Protein AF-A0A1W0E7X4-F1 (afdb_monomer_lite)

pLDDT: mean 76.17, st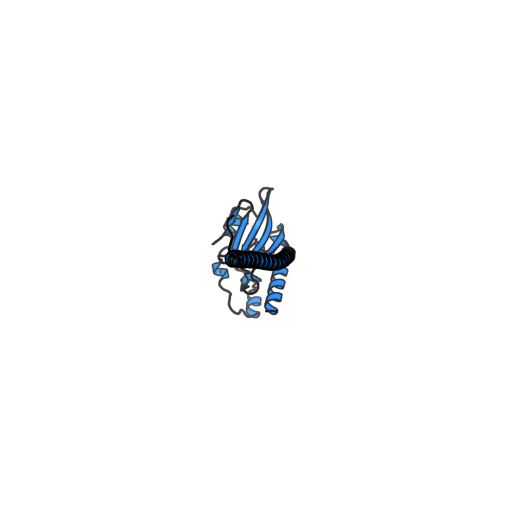d 15.44, range [39.25, 96.19]

Sequence (208 aa):
MEKYSKEDLNKNNTEITKEFEEAYFNAFREEVKKLTLLIKKDELDGRISLLKELIQKKNSLEIKYPIVLGGIKCRISVMNMGDIKNASKMYLSENDSINNNIEKLKVFNLNLSEKDIRNNKLSHFYYLNNFLSKRKVTFDDKKLNITCKITLSGPVITCENKKEWKGENFFEKFTSEIDFVEESNWIDFFGLLSPKINQMVSNHLDFS

Radius of gyration: 33.01 Å; chains: 1; bounding box: 74×44×108 Å

Structure (mmCIF, N/CA/C/O backbone):
data_AF-A0A1W0E7X4-F1
#
_entry.id   AF-A0A1W0E7X4-F1
#
loop_
_atom_site.group_PDB
_atom_site.id
_atom_site.type_symbol
_atom_site.label_atom_id
_atom_site.label_alt_id
_atom_site.label_comp_id
_atom_site.label_asym_id
_atom_site.label_entity_id
_atom_site.label_seq_id
_atom_site.pdbx_PDB_ins_code
_atom_site.Cartn_x
_atom_site.Cartn_y
_atom_site.Cartn_z
_atom_site.occupancy
_atom_site.B_iso_or_equiv
_atom_site.auth_seq_id
_atom_site.auth_comp_id
_atom_site.auth_asym_id
_atom_site.auth_atom_id
_atom_site.pdbx_PDB_model_num
ATOM 1 N N . MET A 1 1 ? 41.167 27.906 -77.265 1.00 45.22 1 MET A N 1
ATOM 2 C CA . MET A 1 1 ? 41.303 26.473 -76.925 1.00 45.22 1 MET A CA 1
ATOM 3 C C . MET A 1 1 ? 42.279 26.374 -75.770 1.00 45.22 1 MET A C 1
ATOM 5 O O . MET A 1 1 ? 43.483 26.335 -75.994 1.00 45.22 1 MET A O 1
ATOM 9 N N . GLU A 1 2 ? 41.770 26.440 -74.545 1.00 49.56 2 GLU A N 1
ATOM 10 C CA . GLU A 1 2 ? 42.589 26.278 -73.344 1.00 49.56 2 GLU A CA 1
ATOM 11 C C . GLU A 1 2 ? 42.947 24.798 -73.194 1.00 49.56 2 GLU A C 1
ATOM 13 O O . GLU A 1 2 ? 42.080 23.937 -73.042 1.00 49.56 2 GLU A O 1
ATOM 18 N N . LYS A 1 3 ? 44.240 24.490 -73.327 1.00 51.12 3 LYS A N 1
ATOM 19 C CA . LYS A 1 3 ? 44.784 23.168 -73.020 1.00 51.12 3 LYS A CA 1
ATOM 20 C C . LYS A 1 3 ? 44.862 23.051 -71.501 1.00 51.12 3 LYS A C 1
ATOM 22 O O . LYS A 1 3 ? 45.844 23.490 -70.914 1.00 51.12 3 LYS A O 1
ATOM 27 N N . TYR A 1 4 ? 43.843 22.464 -70.880 1.00 53.28 4 TYR A N 1
ATOM 28 C CA . TYR A 1 4 ? 43.961 21.997 -69.501 1.00 53.28 4 TYR A CA 1
ATOM 29 C C . TYR A 1 4 ? 45.104 20.976 -69.419 1.00 53.28 4 TYR A C 1
ATOM 31 O O . TYR A 1 4 ? 45.147 20.018 -70.201 1.00 53.28 4 TYR A O 1
ATOM 39 N N . SER A 1 5 ? 46.063 21.217 -68.520 1.00 59.28 5 SER A N 1
ATOM 40 C CA . SER A 1 5 ? 47.187 20.310 -68.295 1.00 59.28 5 SER A CA 1
ATOM 41 C C . SER A 1 5 ? 46.653 18.969 -67.789 1.00 59.28 5 SER A C 1
ATOM 43 O O . SER A 1 5 ? 45.738 18.920 -66.967 1.00 59.28 5 SER A O 1
ATOM 45 N N . LYS A 1 6 ? 47.231 17.855 -68.255 1.00 60.16 6 LYS A N 1
ATOM 46 C CA . LYS A 1 6 ? 46.891 16.505 -67.764 1.00 60.16 6 LYS A CA 1
ATOM 47 C C . LYS A 1 6 ? 47.049 16.381 -66.241 1.00 60.16 6 LYS A C 1
ATOM 49 O O . LYS A 1 6 ? 46.411 15.524 -65.639 1.00 60.16 6 LYS A O 1
ATOM 54 N N . GLU A 1 7 ? 47.870 17.232 -65.629 1.00 59.91 7 GLU A N 1
ATOM 55 C CA . GLU A 1 7 ? 48.098 17.284 -64.183 1.00 59.91 7 GLU A CA 1
ATOM 56 C C . GLU A 1 7 ? 46.903 17.873 -63.416 1.00 59.91 7 GLU A C 1
ATOM 58 O O . GLU A 1 7 ? 46.536 17.332 -62.373 1.00 59.91 7 GLU A O 1
ATOM 63 N N . ASP A 1 8 ? 46.224 18.888 -63.963 1.00 58.91 8 ASP A N 1
ATOM 64 C CA . ASP A 1 8 ? 45.041 19.506 -63.341 1.00 58.91 8 ASP A CA 1
ATOM 65 C C . ASP A 1 8 ? 43.828 18.565 -63.377 1.00 58.91 8 ASP A C 1
ATOM 67 O O . ASP A 1 8 ? 43.062 18.476 -62.419 1.00 58.91 8 ASP A O 1
ATOM 71 N N . LEU A 1 9 ? 43.696 17.787 -64.457 1.00 59.12 9 LEU A N 1
ATOM 72 C CA . LEU A 1 9 ? 42.683 16.733 -64.592 1.00 59.12 9 LEU A CA 1
ATOM 73 C C . LEU A 1 9 ? 42.910 15.577 -63.606 1.00 59.12 9 LEU A C 1
ATOM 75 O O . LEU A 1 9 ? 41.952 15.054 -63.039 1.00 59.12 9 LEU A O 1
ATOM 79 N N . ASN A 1 10 ? 44.166 15.187 -63.371 1.00 61.38 10 ASN A N 1
ATOM 80 C CA . ASN A 1 10 ? 44.494 14.118 -62.425 1.00 61.38 10 ASN A CA 1
ATOM 81 C C . ASN A 1 10 ? 44.298 14.560 -60.969 1.00 61.38 10 ASN A C 1
ATOM 83 O O . ASN A 1 10 ? 43.818 13.783 -60.143 1.00 61.38 10 ASN A O 1
ATOM 87 N N . LYS A 1 11 ? 44.627 15.818 -60.655 1.00 63.41 11 LYS A N 1
ATOM 88 C CA . LYS A 1 11 ? 44.441 16.390 -59.319 1.00 63.41 11 LYS A CA 1
ATOM 89 C C . LYS A 1 11 ? 42.956 16.529 -58.968 1.00 63.41 11 LYS A C 1
ATOM 91 O O . LYS A 1 11 ? 42.561 16.036 -57.917 1.00 63.41 11 LYS A O 1
ATOM 96 N N . ASN A 1 12 ? 42.136 17.045 -59.891 1.00 66.62 12 ASN A N 1
ATOM 97 C CA . ASN A 1 12 ? 40.676 17.104 -59.731 1.00 66.62 12 ASN A CA 1
ATOM 98 C C . ASN A 1 12 ? 40.049 15.714 -59.557 1.00 66.62 12 ASN A C 1
ATOM 100 O O . ASN A 1 12 ? 39.226 15.523 -58.671 1.00 66.62 12 ASN A O 1
ATOM 104 N N . ASN A 1 13 ? 40.459 14.719 -60.352 1.00 64.75 13 ASN A N 1
ATOM 105 C CA . ASN A 1 13 ? 39.945 13.354 -60.197 1.00 64.75 13 ASN A CA 1
ATOM 106 C C . ASN A 1 13 ? 40.296 12.751 -58.831 1.00 64.75 13 ASN A C 1
ATOM 108 O O . ASN A 1 13 ? 39.466 12.067 -58.242 1.00 64.75 13 ASN A O 1
ATOM 112 N N . THR A 1 14 ? 41.495 13.035 -58.314 1.00 72.56 14 THR A N 1
ATOM 113 C CA . THR A 1 14 ? 41.935 12.556 -56.994 1.00 72.56 14 THR A CA 1
ATOM 114 C C . THR A 1 14 ? 41.158 13.230 -55.854 1.00 72.56 14 THR A C 1
ATOM 116 O O . THR A 1 14 ? 40.863 12.604 -54.836 1.00 72.56 14 THR A O 1
ATOM 119 N N . GLU A 1 15 ? 40.819 14.508 -56.015 1.00 75.25 15 GLU A N 1
ATOM 120 C CA . GLU A 1 15 ? 40.055 15.296 -55.042 1.00 75.25 15 GLU A CA 1
ATOM 121 C C . GLU A 1 15 ? 38.581 14.858 -55.004 1.00 75.25 15 GLU A C 1
ATOM 123 O O . GLU A 1 15 ? 38.064 14.549 -53.932 1.00 75.25 15 GLU A O 1
ATOM 128 N N . ILE A 1 16 ? 37.960 14.647 -56.171 1.00 76.62 16 ILE A N 1
ATOM 129 C CA . ILE A 1 16 ? 36.595 14.108 -56.301 1.00 76.62 16 ILE A CA 1
ATOM 130 C C . ILE A 1 16 ? 36.483 12.705 -55.685 1.00 76.62 16 ILE A C 1
ATOM 132 O O . ILE A 1 16 ? 35.501 12.399 -55.007 1.00 76.62 16 ILE A O 1
ATOM 136 N N . THR A 1 17 ? 37.485 11.838 -55.876 1.00 80.31 17 THR A N 1
ATOM 137 C CA . THR A 1 17 ? 37.476 10.507 -55.245 1.00 80.31 17 THR A CA 1
ATOM 138 C C . THR A 1 17 ? 37.558 10.580 -53.723 1.00 80.31 17 THR A C 1
ATOM 140 O O . THR A 1 17 ? 36.886 9.800 -53.054 1.00 80.31 17 THR A O 1
ATOM 143 N N . LYS A 1 18 ? 38.313 11.535 -53.163 1.00 85.50 18 LYS A N 1
ATOM 144 C CA . LYS A 1 18 ? 38.400 11.720 -51.706 1.00 85.50 18 LYS A CA 1
ATOM 145 C C . LYS A 1 18 ? 37.098 12.247 -51.116 1.00 85.50 18 LYS A C 1
ATOM 147 O O . LYS A 1 18 ? 36.655 11.734 -50.094 1.00 85.50 18 LYS A O 1
ATOM 152 N N . GLU A 1 19 ? 36.461 13.217 -51.768 1.00 85.06 19 GLU A N 1
ATOM 153 C CA . GLU A 1 19 ? 35.153 13.725 -51.338 1.00 85.06 19 GLU A CA 1
ATOM 154 C C . GLU A 1 19 ? 34.087 12.622 -51.357 1.00 85.06 19 GLU A C 1
ATOM 156 O O . GLU A 1 19 ? 33.293 12.499 -50.421 1.00 85.06 19 GLU A O 1
ATOM 161 N N . PHE A 1 20 ? 34.095 11.775 -52.392 1.00 88.25 20 PHE A N 1
ATOM 162 C CA . PHE A 1 20 ? 33.197 10.626 -52.470 1.00 88.25 20 PHE A CA 1
ATOM 163 C C . PHE A 1 20 ? 33.464 9.607 -51.355 1.00 88.25 20 PHE A C 1
ATOM 165 O O . PHE A 1 20 ? 32.521 9.147 -50.709 1.00 88.25 20 PHE A O 1
ATOM 172 N N . GLU A 1 21 ? 34.730 9.267 -51.099 1.00 88.38 21 GLU A N 1
ATOM 173 C CA . GLU A 1 21 ? 35.113 8.359 -50.014 1.00 88.38 21 GLU A CA 1
ATOM 174 C C . GLU A 1 21 ? 34.686 8.904 -48.646 1.00 88.38 21 GLU A C 1
ATOM 176 O O . GLU A 1 21 ? 34.068 8.183 -47.859 1.00 88.38 21 GLU A O 1
ATOM 181 N N . GLU A 1 22 ? 34.943 10.182 -48.363 1.00 92.62 22 GLU A N 1
ATOM 182 C CA . GLU A 1 22 ? 34.531 10.817 -47.110 1.00 92.62 22 GLU A CA 1
ATOM 183 C C . GLU A 1 22 ? 33.008 10.826 -46.949 1.00 92.62 22 GLU A C 1
ATOM 185 O O . GLU A 1 22 ? 32.501 10.454 -45.885 1.00 92.62 22 GLU A O 1
ATOM 190 N N . ALA A 1 23 ? 32.263 11.184 -47.999 1.00 90.25 23 ALA A N 1
ATOM 191 C CA . ALA A 1 23 ? 30.804 11.159 -47.986 1.00 90.25 23 ALA A CA 1
ATOM 192 C C . ALA A 1 23 ? 30.261 9.738 -47.756 1.00 90.25 23 ALA A C 1
ATOM 194 O O . ALA A 1 23 ? 29.370 9.545 -46.922 1.00 90.25 23 ALA A O 1
ATOM 195 N N . TYR A 1 24 ? 30.835 8.737 -48.428 1.00 92.69 24 TYR A N 1
ATOM 196 C CA . TYR A 1 24 ? 30.466 7.331 -48.271 1.00 92.69 24 TYR A CA 1
ATOM 197 C C . TYR A 1 24 ? 30.725 6.827 -46.845 1.00 92.69 24 TYR A C 1
ATOM 199 O O . TYR A 1 24 ? 29.826 6.275 -46.207 1.00 92.69 24 TYR A O 1
ATOM 207 N N . PHE A 1 25 ? 31.922 7.056 -46.296 1.00 93.31 25 PHE A N 1
ATOM 208 C CA . PHE A 1 25 ? 32.256 6.614 -44.939 1.00 93.31 25 PHE A CA 1
ATOM 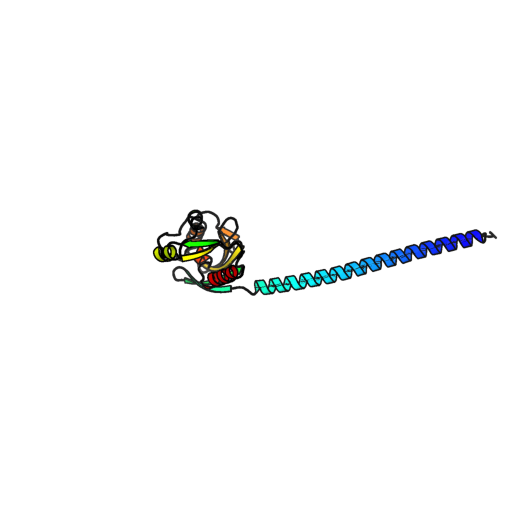209 C C . PHE A 1 25 ? 31.490 7.381 -43.859 1.00 93.31 25 PHE A C 1
ATOM 211 O O . PHE A 1 25 ? 31.219 6.828 -42.790 1.00 93.31 25 PHE A O 1
ATOM 218 N N . ASN A 1 26 ? 31.116 8.636 -44.107 1.00 93.88 26 ASN A N 1
ATOM 219 C CA . ASN A 1 26 ? 30.237 9.382 -43.212 1.00 93.88 26 ASN A CA 1
ATOM 220 C C . ASN A 1 26 ? 28.820 8.800 -43.218 1.00 93.88 26 ASN A C 1
ATOM 222 O O . ASN A 1 26 ? 28.295 8.505 -42.145 1.00 93.88 26 ASN A O 1
ATOM 226 N N . ALA A 1 27 ? 28.243 8.536 -44.394 1.00 93.06 27 ALA A N 1
ATOM 227 C CA . ALA A 1 27 ? 26.938 7.886 -44.509 1.00 93.06 27 ALA A CA 1
ATOM 228 C C . ALA A 1 27 ? 26.932 6.495 -43.853 1.00 93.06 27 ALA A C 1
ATOM 230 O O . ALA A 1 27 ? 26.027 6.170 -43.086 1.00 93.06 27 ALA A O 1
ATOM 231 N N . PHE A 1 28 ? 27.983 5.701 -44.076 1.00 93.06 28 PHE A N 1
ATOM 232 C CA . PHE A 1 28 ? 28.142 4.393 -43.445 1.00 93.06 28 PHE A CA 1
ATOM 233 C C . PHE A 1 28 ? 28.217 4.491 -41.915 1.00 93.06 28 PHE A C 1
ATOM 235 O O . PHE A 1 28 ? 27.540 3.743 -41.210 1.00 93.06 28 PHE A O 1
ATOM 242 N N . ARG A 1 29 ? 29.003 5.436 -41.375 1.00 94.31 29 ARG A N 1
ATOM 243 C CA . ARG A 1 29 ? 29.101 5.657 -39.922 1.00 94.31 29 ARG A CA 1
ATOM 244 C C . ARG A 1 29 ? 27.764 6.064 -39.310 1.00 94.31 29 ARG A C 1
ATOM 246 O O . ARG A 1 29 ? 27.432 5.579 -38.228 1.00 94.31 29 ARG A O 1
ATOM 253 N N . GLU A 1 30 ? 27.002 6.922 -39.980 1.00 94.81 30 GLU A N 1
ATOM 254 C CA . GLU A 1 30 ? 25.669 7.312 -39.517 1.00 94.81 30 GLU A CA 1
ATOM 255 C C . GLU A 1 30 ? 24.684 6.136 -39.546 1.00 94.81 30 GLU A C 1
ATOM 257 O O . GLU A 1 30 ? 23.951 5.933 -38.575 1.00 94.81 30 GLU A O 1
ATOM 262 N N . GLU A 1 31 ? 24.726 5.284 -40.573 1.00 93.94 31 GLU A N 1
ATOM 263 C CA . GLU A 1 31 ? 23.862 4.099 -40.627 1.00 93.94 31 GLU A CA 1
ATOM 264 C C . GLU A 1 31 ? 24.216 3.082 -39.526 1.00 93.94 31 GLU A C 1
ATOM 266 O O . GLU A 1 31 ? 23.331 2.562 -38.846 1.00 93.94 31 GLU A O 1
ATOM 271 N N . VAL A 1 32 ? 25.507 2.864 -39.247 1.00 93.88 32 VAL A N 1
ATOM 272 C CA . VAL A 1 32 ? 25.948 2.007 -38.129 1.00 93.88 32 VAL A CA 1
ATOM 273 C C . VAL A 1 32 ? 25.486 2.564 -36.777 1.00 93.88 32 VAL A C 1
ATOM 275 O O . VAL A 1 32 ? 25.019 1.806 -35.918 1.00 93.88 32 VAL A O 1
ATOM 278 N N . LYS A 1 33 ? 25.565 3.886 -36.569 1.00 95.56 33 LYS A N 1
ATOM 279 C CA . LYS A 1 33 ? 25.038 4.526 -35.351 1.00 95.56 33 LYS A CA 1
ATOM 280 C C . LYS A 1 33 ? 23.534 4.310 -35.222 1.00 95.56 33 LYS A C 1
ATOM 282 O O . LYS A 1 33 ? 23.064 3.949 -34.144 1.00 95.56 33 LYS A O 1
ATOM 287 N N . LYS A 1 34 ? 22.787 4.488 -36.310 1.00 94.62 34 LYS A N 1
ATOM 288 C CA . LYS A 1 34 ? 21.335 4.288 -36.344 1.00 94.62 34 LYS A CA 1
ATOM 289 C C . LYS A 1 34 ? 20.949 2.848 -36.004 1.00 94.62 34 LYS A C 1
ATOM 291 O O . LYS A 1 34 ? 20.083 2.647 -35.156 1.00 94.62 34 LYS A O 1
ATOM 296 N N . LEU A 1 35 ? 21.631 1.857 -36.580 1.00 93.94 35 LEU A N 1
ATOM 297 C CA . LEU A 1 35 ? 21.430 0.440 -36.249 1.00 93.94 35 LEU A CA 1
ATOM 298 C C . LEU A 1 35 ? 21.747 0.146 -34.778 1.00 93.94 35 LEU A C 1
ATOM 300 O O . LEU A 1 35 ? 20.987 -0.541 -34.100 1.00 93.94 35 LEU A O 1
ATOM 304 N N . THR A 1 36 ? 22.821 0.732 -34.248 1.00 94.94 36 THR A N 1
ATOM 305 C CA . THR A 1 36 ? 23.180 0.594 -32.828 1.00 94.94 36 THR A CA 1
ATOM 306 C C . THR A 1 36 ? 22.094 1.166 -31.911 1.00 94.94 36 THR A C 1
ATOM 308 O O . THR A 1 36 ? 21.774 0.579 -30.877 1.00 94.94 36 THR A O 1
ATOM 311 N N . LEU A 1 37 ? 21.514 2.314 -32.275 1.00 95.38 37 LEU A N 1
ATOM 312 C CA . LEU A 1 37 ? 20.420 2.927 -31.521 1.00 95.38 37 LEU A CA 1
ATOM 313 C C . LEU A 1 37 ? 19.134 2.097 -31.593 1.00 95.38 37 LEU A C 1
ATOM 315 O O . LEU A 1 37 ? 18.448 1.987 -30.580 1.00 95.38 37 LEU A O 1
ATOM 319 N N . LEU A 1 38 ? 18.834 1.486 -32.742 1.00 95.31 38 LEU A N 1
ATOM 320 C CA . LEU A 1 38 ? 17.695 0.576 -32.904 1.00 95.31 38 LEU A CA 1
ATOM 321 C C . LEU A 1 38 ? 17.805 -0.637 -31.976 1.00 95.31 38 LEU A C 1
ATOM 323 O O . LEU A 1 38 ? 16.880 -0.894 -31.215 1.00 95.31 38 LEU A O 1
ATOM 327 N N . ILE A 1 39 ? 18.965 -1.298 -31.938 1.00 94.38 39 ILE A N 1
ATOM 328 C CA . ILE A 1 39 ? 19.197 -2.443 -31.040 1.00 94.38 39 ILE A CA 1
ATOM 329 C C . ILE A 1 39 ? 19.000 -2.042 -29.571 1.00 94.38 39 ILE A C 1
ATOM 331 O O . ILE A 1 39 ? 18.329 -2.739 -28.812 1.00 94.38 39 ILE A O 1
ATOM 335 N N . LYS A 1 40 ? 19.551 -0.890 -29.161 1.00 95.50 40 LYS A N 1
ATOM 336 C CA . LYS A 1 40 ? 19.376 -0.378 -27.791 1.00 95.50 40 LYS A CA 1
ATOM 337 C C . LYS A 1 40 ? 17.918 -0.064 -27.473 1.00 95.50 40 LYS A C 1
ATOM 339 O O . LYS A 1 40 ? 17.481 -0.284 -26.346 1.00 95.50 40 LYS A O 1
ATOM 344 N N . LYS A 1 41 ? 17.178 0.478 -28.441 1.00 96.19 41 LYS A N 1
ATOM 345 C CA . LYS A 1 41 ? 15.752 0.757 -28.287 1.00 96.19 41 LYS A CA 1
ATOM 346 C C . LYS A 1 41 ? 14.978 -0.542 -28.062 1.00 96.19 41 LYS A C 1
ATOM 348 O O . LYS A 1 41 ? 14.230 -0.613 -27.094 1.00 96.19 41 LYS A O 1
ATOM 353 N N . ASP A 1 42 ? 15.217 -1.562 -28.881 1.00 94.19 42 ASP A N 1
ATOM 354 C CA . ASP A 1 42 ? 14.542 -2.858 -28.761 1.00 94.19 42 ASP A CA 1
ATOM 355 C C . ASP A 1 42 ? 14.839 -3.528 -27.407 1.00 94.19 42 ASP A C 1
ATOM 357 O O . ASP A 1 42 ? 13.942 -4.074 -26.761 1.00 94.19 42 ASP A O 1
ATOM 361 N N . GLU A 1 43 ? 16.079 -3.423 -26.915 1.00 95.44 43 GLU A N 1
ATOM 362 C CA . GLU A 1 43 ? 16.453 -3.911 -25.583 1.00 95.44 43 GLU A CA 1
ATOM 363 C C . GLU A 1 43 ? 15.692 -3.175 -24.463 1.00 95.44 43 GLU A C 1
ATOM 365 O O . GLU A 1 43 ? 15.185 -3.799 -23.524 1.00 95.44 43 GLU A O 1
ATOM 370 N N . LEU A 1 44 ? 15.590 -1.845 -24.554 1.00 95.38 44 LEU A N 1
ATOM 371 C CA . LEU A 1 44 ? 14.840 -1.035 -23.594 1.00 95.38 44 LEU A CA 1
ATOM 372 C C . LEU A 1 44 ? 13.343 -1.351 -23.632 1.00 95.38 44 LEU A C 1
ATOM 374 O O . LEU A 1 44 ? 12.736 -1.497 -22.571 1.00 95.38 44 LEU A O 1
ATOM 378 N N . ASP A 1 45 ? 12.763 -1.512 -24.819 1.00 94.94 45 ASP A N 1
ATOM 379 C CA . ASP A 1 45 ? 11.357 -1.879 -24.993 1.00 94.94 45 ASP A CA 1
ATOM 380 C C . ASP A 1 45 ? 11.070 -3.263 -24.383 1.00 94.94 45 ASP A C 1
ATOM 382 O O . ASP A 1 45 ? 10.082 -3.431 -23.657 1.00 94.94 45 ASP A O 1
ATOM 386 N N . GLY A 1 46 ? 11.987 -4.225 -24.549 1.00 92.25 46 GLY A N 1
ATOM 387 C CA . GLY A 1 46 ? 11.928 -5.526 -23.876 1.00 92.25 46 GLY A CA 1
ATOM 388 C C . GLY A 1 46 ? 11.938 -5.410 -22.347 1.00 92.25 46 GLY A C 1
ATOM 389 O O . GLY A 1 46 ? 11.085 -5.987 -21.666 1.00 92.25 46 GLY A O 1
ATOM 390 N N . ARG A 1 47 ? 12.847 -4.600 -21.783 1.00 93.50 47 ARG A N 1
ATOM 391 C CA . ARG A 1 47 ? 12.907 -4.342 -20.329 1.00 93.50 47 ARG A CA 1
ATOM 392 C C . ARG A 1 47 ? 11.639 -3.658 -19.809 1.00 93.50 47 ARG A C 1
ATOM 394 O O . ARG A 1 47 ? 11.143 -4.022 -18.742 1.00 93.50 47 ARG A O 1
ATOM 401 N N . ILE A 1 48 ? 11.094 -2.695 -20.553 1.00 93.69 48 ILE A N 1
ATOM 402 C CA . ILE A 1 48 ? 9.840 -2.010 -20.209 1.00 93.69 48 ILE A CA 1
ATOM 403 C C . ILE A 1 48 ? 8.675 -3.004 -20.188 1.00 93.69 48 ILE A C 1
ATOM 405 O O . ILE A 1 48 ? 7.859 -2.954 -19.265 1.00 93.69 48 ILE A O 1
ATOM 409 N N . SER A 1 49 ? 8.598 -3.914 -21.163 1.00 93.19 49 SER A N 1
ATOM 410 C CA . SER A 1 49 ? 7.557 -4.948 -21.207 1.00 93.19 49 SER A CA 1
ATOM 411 C C . SER A 1 49 ? 7.612 -5.854 -19.975 1.00 93.19 49 SER A C 1
ATOM 413 O O . SER A 1 49 ? 6.608 -6.017 -19.281 1.00 93.19 49 SER A O 1
ATOM 415 N N . LEU A 1 50 ? 8.804 -6.350 -19.628 1.00 92.06 50 LEU A N 1
ATOM 416 C CA . LEU A 1 50 ? 9.006 -7.180 -18.436 1.00 92.06 50 LEU A CA 1
ATOM 417 C C . LEU A 1 50 ? 8.606 -6.449 -17.146 1.00 92.06 50 LEU A C 1
ATOM 419 O O . LEU A 1 50 ? 7.919 -7.014 -16.294 1.00 92.06 50 LEU A O 1
ATOM 423 N N . LEU A 1 51 ? 8.983 -5.175 -17.000 1.00 90.12 51 LEU A N 1
ATOM 424 C CA . LEU A 1 51 ? 8.596 -4.370 -15.837 1.00 90.12 51 LEU A CA 1
ATOM 425 C C . LEU A 1 51 ? 7.078 -4.177 -15.746 1.00 90.12 51 LEU A C 1
ATOM 427 O O . LEU A 1 51 ? 6.519 -4.281 -14.653 1.00 90.12 51 LEU A O 1
ATOM 431 N N . LYS A 1 52 ? 6.398 -3.936 -16.874 1.00 85.81 52 LYS A N 1
ATOM 432 C CA . LYS A 1 52 ? 4.931 -3.829 -16.912 1.00 85.81 52 LYS A CA 1
ATOM 433 C C . LYS A 1 52 ? 4.264 -5.125 -16.451 1.00 85.81 52 LYS A C 1
ATOM 435 O O . LYS A 1 52 ? 3.358 -5.064 -15.621 1.00 85.81 52 LYS A O 1
ATOM 440 N N . GLU A 1 53 ? 4.738 -6.281 -16.911 1.00 82.88 53 GLU A N 1
ATOM 441 C CA . GLU A 1 53 ? 4.216 -7.586 -16.484 1.00 82.88 53 GLU A CA 1
ATOM 442 C C . GLU A 1 53 ? 4.439 -7.847 -14.990 1.00 82.88 53 GLU A C 1
ATOM 444 O O . GLU A 1 53 ? 3.532 -8.311 -14.296 1.00 82.88 53 GLU A O 1
ATOM 449 N N . LEU A 1 54 ? 5.624 -7.522 -14.466 1.00 80.56 54 LEU A N 1
ATOM 450 C CA . LEU A 1 54 ? 5.927 -7.664 -13.040 1.00 80.56 54 LEU A CA 1
ATOM 451 C C . LEU A 1 54 ? 5.040 -6.758 -12.179 1.00 80.56 54 LEU A C 1
ATOM 453 O O . LEU A 1 54 ? 4.519 -7.201 -11.154 1.00 80.56 54 LEU A O 1
ATOM 457 N N . ILE A 1 55 ? 4.818 -5.511 -12.607 1.00 75.94 55 ILE A N 1
ATOM 458 C CA . ILE A 1 55 ? 3.889 -4.587 -11.944 1.00 75.94 55 ILE A CA 1
ATOM 459 C C . ILE A 1 55 ? 2.465 -5.144 -11.988 1.00 75.94 55 ILE A C 1
ATOM 461 O O . ILE A 1 55 ? 1.776 -5.120 -10.971 1.00 75.94 55 ILE A O 1
ATOM 465 N N . GLN A 1 56 ? 2.020 -5.682 -13.124 1.00 72.19 56 GLN A N 1
ATOM 466 C CA . GLN A 1 56 ? 0.687 -6.270 -13.251 1.00 72.19 56 GLN A CA 1
ATOM 467 C C . GLN A 1 56 ? 0.512 -7.485 -12.331 1.00 72.19 56 GLN A C 1
ATOM 469 O O . GLN A 1 56 ? -0.483 -7.560 -11.608 1.00 72.19 56 GLN A O 1
ATOM 474 N N . LYS A 1 57 ? 1.497 -8.392 -12.281 1.00 72.69 57 LYS A N 1
ATOM 475 C CA . LYS A 1 57 ? 1.510 -9.526 -11.344 1.00 72.69 57 LYS A CA 1
ATOM 476 C C . LYS A 1 57 ? 1.471 -9.047 -9.892 1.00 72.69 57 LYS A C 1
ATOM 478 O O . LYS A 1 57 ? 0.657 -9.540 -9.115 1.00 72.69 57 LYS A O 1
ATOM 483 N N . LYS A 1 58 ? 2.265 -8.033 -9.534 1.00 66.81 58 LYS A N 1
ATOM 484 C CA . LYS A 1 58 ? 2.249 -7.437 -8.189 1.00 66.81 58 LYS A CA 1
ATOM 485 C C . LYS A 1 58 ? 0.903 -6.788 -7.851 1.00 66.81 58 LYS A C 1
ATOM 487 O O . LYS A 1 58 ? 0.399 -6.985 -6.755 1.00 66.81 58 LYS A O 1
ATOM 492 N N . ASN A 1 59 ? 0.292 -6.066 -8.785 1.00 55.47 59 ASN A N 1
ATOM 493 C CA . ASN A 1 59 ? -1.010 -5.426 -8.582 1.00 55.47 59 ASN A CA 1
ATOM 494 C C . ASN A 1 59 ? -2.163 -6.441 -8.510 1.00 55.47 59 ASN A C 1
ATOM 496 O O . ASN A 1 59 ? -3.185 -6.153 -7.894 1.00 55.47 59 ASN A O 1
ATOM 500 N N . SER A 1 60 ? -2.006 -7.626 -9.111 1.00 58.97 60 SER A N 1
ATOM 501 C CA . SER A 1 60 ? -2.979 -8.721 -8.999 1.00 58.97 60 SER A CA 1
ATOM 502 C C . SER A 1 60 ? -2.972 -9.421 -7.632 1.00 58.97 60 SER A C 1
ATOM 504 O O . SER A 1 60 ? -3.945 -10.088 -7.288 1.00 58.97 60 SER A O 1
ATOM 506 N N . LEU A 1 61 ? -1.933 -9.214 -6.810 1.00 65.38 61 LEU A N 1
ATOM 507 C CA . LEU A 1 61 ? -1.856 -9.659 -5.410 1.00 65.38 61 LEU A CA 1
ATOM 508 C C . LEU A 1 61 ? -2.659 -8.735 -4.470 1.00 65.38 61 LEU A C 1
ATOM 510 O O . LEU A 1 61 ? -2.222 -8.395 -3.373 1.00 65.38 61 LEU A O 1
ATOM 514 N N . GLU A 1 62 ? -3.852 -8.317 -4.893 1.00 71.81 62 GLU A N 1
ATOM 515 C CA . GLU A 1 62 ? -4.786 -7.587 -4.038 1.00 71.81 62 GLU A CA 1
ATOM 516 C C . GLU A 1 62 ? -5.413 -8.570 -3.037 1.00 71.81 62 GLU A C 1
ATOM 518 O O . GLU A 1 62 ? -6.215 -9.438 -3.396 1.00 71.81 62 GLU A O 1
ATOM 523 N N . ILE A 1 63 ? -5.059 -8.452 -1.757 1.00 76.69 63 ILE A N 1
ATOM 524 C CA . ILE A 1 63 ? -5.573 -9.354 -0.724 1.00 76.69 63 ILE A CA 1
ATOM 525 C C . ILE A 1 63 ? -6.860 -8.761 -0.161 1.00 76.69 63 ILE A C 1
ATOM 527 O O . ILE A 1 63 ? -6.842 -7.774 0.573 1.00 76.69 63 ILE A O 1
ATOM 531 N N . LYS A 1 64 ? -7.991 -9.396 -0.476 1.00 82.69 64 LYS A N 1
ATOM 532 C CA . LYS A 1 64 ? -9.305 -9.033 0.068 1.00 82.69 64 LYS A CA 1
ATOM 533 C C . LYS A 1 64 ? -9.717 -9.992 1.170 1.00 82.69 64 LYS A C 1
ATOM 535 O O . LYS A 1 64 ? -9.647 -11.206 0.983 1.00 82.69 64 LYS A O 1
ATOM 540 N N . TYR A 1 65 ? -10.208 -9.464 2.285 1.00 80.94 65 TYR A N 1
ATOM 541 C CA . TYR A 1 65 ? -10.827 -10.282 3.329 1.00 80.94 65 TYR A CA 1
ATOM 542 C C . TYR A 1 65 ? -11.906 -9.504 4.096 1.00 80.94 65 TYR A C 1
ATOM 544 O O . TYR A 1 65 ? -11.875 -8.268 4.136 1.00 80.94 65 TYR A O 1
ATOM 552 N N . PRO A 1 66 ? -12.915 -10.211 4.635 1.00 80.00 66 PRO A N 1
ATOM 553 C CA . PRO A 1 66 ? -13.910 -9.608 5.510 1.00 80.00 66 PRO A CA 1
ATOM 554 C C . PRO A 1 66 ? -13.304 -9.292 6.884 1.00 80.00 66 PRO A C 1
ATOM 556 O O . PRO A 1 66 ? -12.489 -10.058 7.390 1.00 80.00 66 PRO A O 1
ATOM 559 N N . ILE A 1 67 ? -13.737 -8.193 7.493 1.00 75.75 67 ILE A N 1
ATOM 560 C CA . ILE A 1 67 ? -13.424 -7.804 8.871 1.00 75.75 67 ILE A CA 1
ATOM 561 C C . ILE A 1 67 ? -14.710 -7.338 9.565 1.00 75.75 67 ILE A C 1
ATOM 563 O O . ILE A 1 67 ? -15.642 -6.876 8.898 1.00 75.75 67 ILE A O 1
ATOM 567 N N . VAL A 1 68 ? -14.767 -7.462 10.889 1.00 71.38 68 VAL A N 1
ATOM 568 C CA . VAL A 1 68 ? -15.868 -6.956 11.716 1.00 71.38 68 VAL A CA 1
ATOM 569 C C . VAL A 1 68 ? -15.328 -5.818 12.571 1.00 71.38 68 VAL A C 1
ATOM 571 O O . VAL A 1 68 ? -14.411 -6.048 13.343 1.00 71.38 68 VAL A O 1
ATOM 574 N N . LEU A 1 69 ? -15.881 -4.613 12.426 1.00 68.69 69 LEU A N 1
ATOM 575 C CA . LEU A 1 69 ? -15.497 -3.429 13.206 1.00 68.69 69 LEU A CA 1
ATOM 576 C C . LEU A 1 69 ? -16.714 -2.964 14.007 1.00 68.69 69 LEU A C 1
ATOM 578 O O . LEU A 1 69 ? -17.713 -2.589 13.392 1.00 68.69 69 LEU A O 1
ATOM 582 N N . GLY A 1 70 ? -16.663 -3.083 15.339 1.00 56.88 70 GLY A N 1
ATOM 583 C CA . GLY A 1 70 ? -17.744 -2.677 16.258 1.00 56.88 70 GLY A CA 1
ATOM 584 C C . GLY A 1 70 ? -19.139 -3.248 15.924 1.00 56.88 70 GLY A C 1
ATOM 585 O O . GLY A 1 70 ? -20.162 -2.668 16.256 1.00 56.88 70 GLY A O 1
ATOM 586 N N . GLY A 1 71 ? -19.204 -4.370 15.193 1.00 63.69 71 GLY A N 1
ATOM 587 C CA . GLY A 1 71 ? -20.455 -5.005 14.748 1.00 63.69 71 GLY A CA 1
ATOM 588 C C . GLY A 1 71 ? -20.768 -4.891 13.248 1.00 63.69 71 GLY A C 1
ATOM 589 O O . GLY A 1 71 ? -21.579 -5.669 12.741 1.00 63.69 71 GLY A O 1
ATOM 590 N N . ILE A 1 72 ? -20.088 -4.024 12.485 1.00 69.25 72 ILE A N 1
ATOM 591 C CA . ILE A 1 72 ? -20.263 -3.938 11.024 1.00 69.25 72 ILE A CA 1
ATOM 592 C C . ILE A 1 72 ? -19.298 -4.875 10.294 1.00 69.25 72 ILE A C 1
ATOM 594 O O . ILE A 1 72 ? -18.077 -4.774 10.417 1.00 69.25 72 ILE A O 1
ATOM 598 N N . LYS A 1 73 ? -19.851 -5.748 9.441 1.00 73.50 73 LYS A N 1
ATOM 599 C CA . LYS A 1 73 ? -19.078 -6.537 8.472 1.00 73.50 73 LYS A CA 1
ATOM 600 C C . LYS A 1 73 ? -18.668 -5.651 7.299 1.00 73.50 73 LYS A C 1
ATOM 602 O O . LYS A 1 73 ? -19.503 -5.281 6.477 1.00 73.50 73 LYS A O 1
ATOM 607 N N . CYS A 1 74 ? -17.378 -5.364 7.175 1.00 75.94 74 CYS A N 1
ATOM 608 C CA . CYS A 1 74 ? -16.824 -4.673 6.015 1.00 75.94 74 CYS A CA 1
ATOM 609 C C . CYS A 1 74 ? -15.747 -5.518 5.323 1.00 75.94 74 CYS A C 1
ATOM 611 O O . CYS A 1 74 ? -15.351 -6.582 5.799 1.00 75.94 74 CYS A O 1
ATOM 613 N N . ARG A 1 75 ? -15.314 -5.090 4.134 1.00 85.06 75 ARG A N 1
ATOM 614 C CA . ARG A 1 75 ? -14.250 -5.757 3.375 1.00 85.06 75 ARG A CA 1
ATOM 615 C C . ARG A 1 75 ? -13.060 -4.821 3.258 1.00 85.06 75 ARG A C 1
ATOM 617 O O . ARG A 1 75 ? -13.201 -3.700 2.770 1.00 85.06 75 ARG A O 1
ATOM 624 N N . ILE A 1 76 ? -11.897 -5.326 3.648 1.00 87.19 76 ILE A N 1
ATOM 625 C CA . ILE A 1 76 ? -10.614 -4.661 3.452 1.00 87.19 76 ILE A CA 1
ATOM 626 C C . ILE A 1 76 ? -10.012 -5.179 2.159 1.00 87.19 76 ILE A C 1
ATOM 628 O O . ILE A 1 76 ? -10.050 -6.380 1.885 1.00 87.19 76 ILE A O 1
ATOM 632 N N . SER A 1 77 ? -9.450 -4.267 1.379 1.00 90.31 77 SER A N 1
ATOM 633 C CA . SER A 1 77 ? -8.524 -4.584 0.306 1.00 90.31 77 SER A CA 1
ATOM 634 C C . SER A 1 77 ? -7.126 -4.100 0.677 1.00 90.31 77 SER A C 1
ATOM 636 O O . SER A 1 77 ? -6.915 -2.905 0.872 1.00 90.31 77 SER A O 1
ATOM 638 N N . VAL A 1 78 ? -6.167 -5.012 0.786 1.00 89.31 78 VAL A N 1
ATOM 639 C CA . VAL A 1 78 ? -4.753 -4.669 0.946 1.00 89.31 78 VAL A CA 1
ATOM 640 C C . VAL A 1 78 ? -4.133 -4.569 -0.439 1.00 89.31 78 VAL A C 1
ATOM 642 O O . VAL A 1 78 ? -4.079 -5.549 -1.180 1.00 89.31 78 VAL A O 1
ATOM 645 N N . MET A 1 79 ? -3.672 -3.366 -0.768 1.00 87.50 79 MET A N 1
ATOM 646 C CA . MET A 1 79 ? -3.072 -3.034 -2.060 1.00 87.50 79 MET A CA 1
ATOM 647 C C . MET A 1 79 ? -1.543 -3.119 -2.014 1.00 87.50 79 MET A C 1
ATOM 649 O O . MET A 1 79 ? -0.905 -3.350 -3.036 1.00 87.50 79 MET A O 1
ATOM 653 N N . ASN A 1 80 ? -0.943 -2.879 -0.845 1.00 87.56 80 ASN A N 1
ATOM 654 C CA . ASN A 1 80 ? 0.494 -2.994 -0.629 1.00 87.56 80 ASN A CA 1
ATOM 655 C C . ASN A 1 80 ? 0.764 -3.445 0.808 1.00 87.56 80 ASN A C 1
ATOM 657 O O . ASN A 1 80 ? 0.298 -2.805 1.748 1.00 87.56 80 ASN A O 1
ATOM 661 N N . MET A 1 81 ? 1.548 -4.509 0.972 1.00 84.50 81 MET A N 1
ATOM 662 C CA . MET A 1 81 ? 1.987 -4.988 2.288 1.00 84.50 81 MET A CA 1
ATOM 663 C C . MET A 1 81 ? 3.097 -4.117 2.889 1.00 84.50 81 MET A C 1
ATOM 665 O O . MET A 1 81 ? 3.391 -4.254 4.068 1.00 84.50 81 MET A O 1
ATOM 669 N N . GLY A 1 82 ? 3.684 -3.205 2.110 1.00 85.44 82 GLY A N 1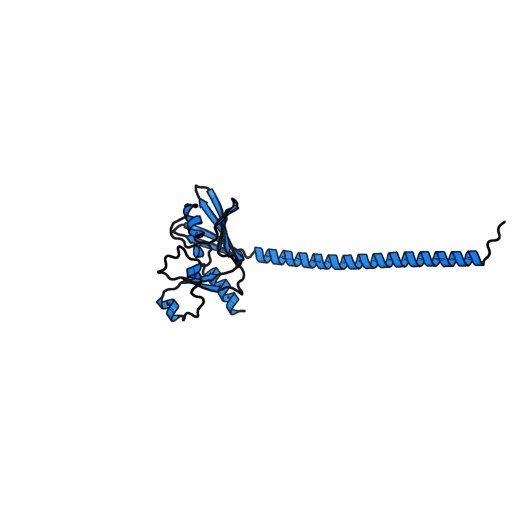
ATOM 670 C CA . GLY A 1 82 ? 4.775 -2.357 2.574 1.00 85.44 82 GLY A CA 1
ATOM 671 C C . GLY A 1 82 ? 6.121 -3.080 2.591 1.00 85.44 82 GLY A C 1
ATOM 672 O O . GLY A 1 82 ? 6.320 -4.083 1.902 1.00 85.44 82 GLY A O 1
ATOM 673 N N . ASP A 1 83 ? 7.065 -2.527 3.343 1.00 85.06 83 ASP A N 1
ATOM 674 C CA . ASP A 1 83 ? 8.401 -3.082 3.528 1.00 85.06 83 ASP A CA 1
ATOM 675 C C . ASP A 1 83 ? 8.395 -4.143 4.632 1.00 85.06 83 ASP A C 1
ATOM 677 O O . ASP A 1 83 ? 8.495 -3.841 5.820 1.00 85.06 83 ASP A O 1
ATOM 681 N N . ILE A 1 84 ? 8.250 -5.399 4.212 1.00 83.12 84 ILE A N 1
ATOM 682 C CA . ILE A 1 84 ? 8.200 -6.550 5.116 1.00 83.12 84 ILE A CA 1
ATOM 683 C C . ILE A 1 84 ? 9.575 -6.832 5.741 1.00 83.12 84 ILE A C 1
ATOM 685 O O . ILE A 1 84 ? 9.636 -7.275 6.882 1.00 83.12 84 ILE A O 1
ATOM 689 N N . LYS A 1 85 ? 10.683 -6.537 5.044 1.00 79.19 85 LYS A N 1
ATOM 690 C CA . LYS A 1 85 ? 12.041 -6.822 5.550 1.00 79.19 85 LYS A CA 1
ATOM 691 C C . LYS A 1 85 ? 12.381 -5.991 6.783 1.00 79.19 85 LYS A C 1
ATOM 693 O O . LYS A 1 85 ? 13.083 -6.460 7.667 1.00 79.19 85 LYS A O 1
ATOM 698 N N . ASN A 1 86 ? 11.853 -4.773 6.835 1.00 77.94 86 ASN A N 1
ATOM 699 C CA . ASN A 1 86 ? 12.024 -3.849 7.952 1.00 77.94 86 ASN A CA 1
ATOM 700 C C . ASN A 1 86 ? 10.785 -3.806 8.864 1.00 77.94 86 ASN A C 1
ATOM 702 O O . ASN A 1 86 ? 10.564 -2.822 9.577 1.00 77.94 86 ASN A O 1
ATOM 706 N N . ALA A 1 87 ? 9.945 -4.845 8.825 1.00 80.81 87 ALA A N 1
ATOM 707 C CA . ALA A 1 87 ? 8.752 -4.922 9.651 1.00 80.81 87 ALA A CA 1
ATOM 708 C C . ALA A 1 87 ? 9.127 -4.947 11.137 1.00 80.81 87 ALA A C 1
ATOM 710 O O . ALA A 1 87 ? 9.899 -5.790 11.588 1.00 80.81 87 ALA A O 1
ATOM 711 N N . SER A 1 88 ? 8.538 -4.044 11.916 1.00 78.00 88 SER A N 1
ATOM 712 C CA . SER A 1 88 ? 8.720 -4.027 13.370 1.00 78.00 88 SER A CA 1
ATOM 713 C C . SER A 1 88 ? 7.547 -4.735 14.036 1.00 78.00 88 SER A C 1
ATOM 715 O O . SER A 1 88 ? 6.397 -4.345 13.828 1.00 78.00 88 SER A O 1
ATOM 717 N N . LYS A 1 89 ? 7.816 -5.782 14.821 1.00 78.25 89 LYS A N 1
ATOM 718 C CA . LYS A 1 89 ? 6.775 -6.481 15.582 1.00 78.25 89 LYS A CA 1
ATOM 719 C C . LYS A 1 89 ? 6.372 -5.634 16.789 1.00 78.25 89 LYS A C 1
ATOM 721 O O . LYS A 1 89 ? 7.220 -5.235 17.577 1.00 78.25 89 LYS A O 1
ATOM 726 N N . MET A 1 90 ? 5.080 -5.371 16.914 1.00 76.44 90 MET A N 1
ATOM 727 C CA . MET A 1 90 ? 4.472 -4.534 17.945 1.00 76.44 90 MET A CA 1
ATOM 728 C C . MET A 1 90 ? 3.485 -5.363 18.768 1.00 76.44 90 MET A C 1
ATOM 730 O O . MET A 1 90 ? 2.842 -6.266 18.231 1.00 76.44 90 MET A O 1
ATOM 734 N N . TYR A 1 91 ? 3.337 -5.037 20.053 1.00 71.38 91 TYR A N 1
ATOM 735 C CA . TYR A 1 91 ? 2.451 -5.730 20.993 1.00 71.38 91 TYR A CA 1
ATOM 736 C C . TYR A 1 91 ? 1.400 -4.771 21.574 1.00 71.38 91 TYR A C 1
ATOM 738 O O . TYR A 1 91 ? 1.668 -3.584 21.752 1.00 71.38 91 TYR A O 1
ATOM 746 N N . LEU A 1 92 ? 0.207 -5.291 21.859 1.00 67.81 92 LEU A N 1
ATOM 747 C CA . LEU A 1 92 ? -0.965 -4.583 22.371 1.00 67.81 92 LEU A CA 1
ATOM 748 C C . LEU A 1 92 ? -1.469 -5.274 23.638 1.00 67.81 92 LEU A C 1
ATOM 750 O O . LEU A 1 92 ? -1.690 -6.483 23.624 1.00 67.81 92 LEU A O 1
ATOM 754 N N . SER A 1 93 ? -1.685 -4.507 24.704 1.00 61.09 93 SER A N 1
ATOM 755 C CA . SER A 1 93 ? -2.288 -4.978 25.956 1.00 61.09 93 SER A CA 1
ATOM 756 C C . SER A 1 93 ? -3.814 -4.942 25.886 1.00 61.09 93 SER A C 1
ATOM 758 O O . SER A 1 93 ? -4.370 -3.964 25.396 1.00 61.09 93 SER A O 1
ATOM 760 N N . GLU A 1 94 ? -4.492 -5.972 26.409 1.00 53.56 94 GLU A N 1
ATOM 761 C CA . GLU A 1 94 ? -5.962 -5.996 26.555 1.00 53.56 94 GLU A CA 1
ATOM 762 C C . GLU A 1 94 ? -6.486 -4.893 27.498 1.00 53.56 94 GLU A C 1
ATOM 764 O O . GLU A 1 94 ? -7.640 -4.490 27.384 1.00 53.56 94 GLU A O 1
ATOM 769 N N . ASN A 1 95 ? -5.646 -4.391 28.414 1.00 46.62 95 ASN A N 1
ATOM 770 C CA . ASN A 1 95 ? -6.041 -3.423 29.446 1.00 46.62 95 ASN A CA 1
ATOM 771 C C . ASN A 1 95 ? -5.748 -1.963 29.085 1.00 46.62 95 ASN A C 1
ATOM 773 O O . ASN A 1 95 ? -6.201 -1.059 29.787 1.00 46.62 95 ASN A O 1
ATOM 777 N N . ASP A 1 96 ? -4.985 -1.716 28.021 1.00 49.06 96 ASP A N 1
ATOM 778 C CA . ASP A 1 96 ? -4.824 -0.363 27.518 1.00 49.06 96 ASP A CA 1
ATOM 779 C C . ASP A 1 96 ? -5.992 -0.087 26.577 1.00 49.06 96 ASP A C 1
ATOM 781 O O . ASP A 1 96 ? -6.114 -0.672 25.504 1.00 49.06 96 ASP A O 1
ATOM 785 N N . SER A 1 97 ? -6.862 0.837 26.961 1.00 42.81 97 SER A N 1
ATOM 786 C CA . SER A 1 97 ? -7.693 1.568 26.018 1.00 42.81 97 SER A CA 1
ATOM 787 C C . SER A 1 97 ? -6.753 2.259 25.019 1.00 42.81 97 SER A C 1
ATOM 789 O O . SER A 1 97 ? -6.238 3.352 25.269 1.00 42.81 97 SER A O 1
ATOM 791 N N . ILE A 1 98 ? -6.451 1.575 23.905 1.00 48.50 98 ILE A N 1
ATOM 792 C CA . ILE A 1 98 ? -5.581 2.024 22.802 1.00 48.50 98 ILE A CA 1
ATOM 793 C C . ILE A 1 98 ? -6.308 3.131 22.030 1.00 48.50 98 ILE A C 1
ATOM 795 O O . ILE A 1 98 ? -6.581 3.006 20.841 1.00 48.50 98 ILE A O 1
ATOM 799 N N . ASN A 1 99 ? -6.661 4.218 22.710 1.00 43.84 99 ASN A N 1
ATOM 800 C CA . ASN A 1 99 ? -7.293 5.347 22.058 1.00 43.84 99 ASN A CA 1
ATOM 801 C C . ASN A 1 99 ? -6.304 6.396 21.577 1.00 43.84 99 ASN A C 1
ATOM 803 O O . ASN A 1 99 ? -6.658 7.058 20.617 1.00 43.84 99 ASN A O 1
ATOM 807 N N . ASN A 1 100 ? -5.068 6.533 22.093 1.00 46.75 100 ASN A N 1
ATOM 808 C CA . ASN A 1 100 ? -4.378 7.807 21.809 1.00 46.75 100 ASN A CA 1
ATOM 809 C C . ASN A 1 100 ? -2.917 7.858 21.381 1.00 46.75 100 ASN A C 1
ATOM 811 O O . ASN A 1 100 ? -2.605 8.601 20.455 1.00 46.75 100 ASN A O 1
ATOM 815 N N . ASN A 1 101 ? -1.985 7.103 21.954 1.00 43.56 101 ASN A N 1
ATOM 816 C CA . ASN A 1 101 ? -0.584 7.496 21.774 1.00 43.56 101 ASN A CA 1
ATOM 817 C C . ASN A 1 101 ? 0.195 6.529 20.884 1.00 43.56 101 ASN A C 1
ATOM 819 O O . ASN A 1 101 ? 0.611 5.457 21.321 1.00 43.56 101 ASN A O 1
ATOM 823 N N . ILE A 1 102 ? 0.499 6.977 19.659 1.00 47.19 102 ILE A N 1
ATOM 824 C CA . ILE A 1 102 ? 1.583 6.426 18.822 1.00 47.19 102 ILE A CA 1
ATOM 825 C C . ILE A 1 102 ? 2.885 6.334 19.644 1.00 47.19 102 ILE A C 1
ATOM 827 O O . ILE A 1 102 ? 3.680 5.421 19.444 1.00 47.19 102 ILE A O 1
ATOM 831 N N . GLU A 1 103 ? 3.079 7.217 20.630 1.00 41.88 103 GLU A N 1
ATOM 832 C CA . GLU A 1 103 ? 4.198 7.153 21.575 1.00 41.88 103 GLU A CA 1
ATOM 833 C C . GLU A 1 103 ? 4.154 5.966 22.546 1.00 41.88 103 GLU A C 1
ATOM 835 O O . GLU A 1 103 ? 5.209 5.423 22.855 1.00 41.88 103 GLU A O 1
ATOM 840 N N . LYS A 1 104 ? 2.976 5.494 22.980 1.00 41.84 104 LYS A N 1
ATOM 841 C CA . LYS A 1 104 ? 2.882 4.268 23.797 1.00 41.84 104 LYS A CA 1
ATOM 842 C C . LYS A 1 104 ? 3.163 3.015 22.964 1.00 41.84 104 LYS A C 1
ATOM 844 O O . LYS A 1 104 ? 3.777 2.077 23.458 1.00 41.84 104 LYS A O 1
ATOM 849 N N . LEU A 1 105 ? 2.805 3.037 21.677 1.00 47.94 105 LEU A N 1
ATOM 850 C CA . LEU A 1 105 ? 3.150 1.977 20.722 1.00 47.94 105 LEU A CA 1
ATOM 851 C C . LEU A 1 105 ? 4.658 1.895 20.425 1.00 47.94 105 LEU A C 1
ATOM 853 O O . LEU A 1 105 ? 5.118 0.863 19.948 1.00 47.94 105 LEU A O 1
ATOM 857 N N . LYS A 1 106 ? 5.450 2.937 20.736 1.00 42.66 106 LYS A N 1
ATOM 858 C CA . LYS A 1 106 ? 6.919 2.893 20.605 1.00 42.66 106 LYS A CA 1
ATOM 859 C C . LYS A 1 106 ? 7.596 1.989 21.645 1.00 42.66 106 LYS A C 1
ATOM 861 O O . LYS A 1 106 ? 8.773 1.680 21.481 1.00 42.66 106 LYS A O 1
ATOM 866 N N . VAL A 1 107 ? 6.901 1.558 22.702 1.00 39.25 107 VAL A N 1
ATOM 867 C CA . VAL A 1 107 ? 7.534 0.937 23.878 1.00 39.25 107 VAL A CA 1
ATOM 868 C C . VAL A 1 107 ? 7.164 -0.536 24.027 1.00 39.25 107 VAL A C 1
ATOM 870 O O . VAL A 1 107 ? 6.686 -0.918 25.071 1.00 39.25 107 VAL A O 1
ATOM 873 N N . PHE A 1 108 ? 7.402 -1.384 23.024 1.00 44.28 108 PHE A N 1
ATOM 874 C CA . PHE A 1 108 ? 7.662 -2.822 23.257 1.00 44.28 108 PHE A CA 1
ATOM 875 C C . PHE A 1 108 ? 8.521 -3.406 22.128 1.00 44.28 108 PHE A C 1
ATOM 877 O O . PHE A 1 108 ? 8.220 -4.452 21.563 1.00 44.28 108 PHE A O 1
ATOM 884 N N . ASN A 1 109 ? 9.623 -2.731 21.793 1.00 42.16 109 ASN A N 1
ATOM 885 C CA . ASN A 1 109 ? 10.633 -3.271 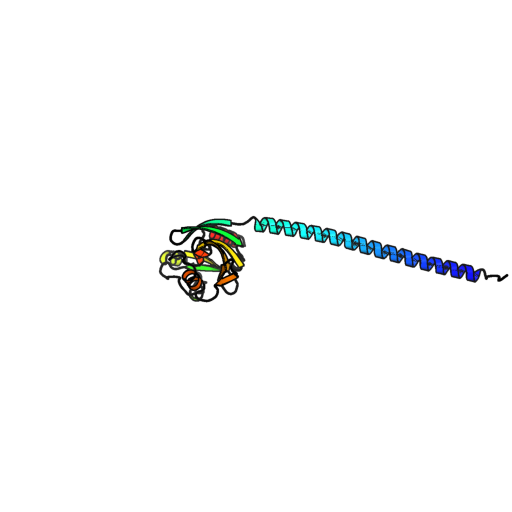20.877 1.00 42.16 109 ASN A CA 1
ATOM 886 C C . ASN A 1 109 ? 11.678 -4.146 21.603 1.00 42.16 109 ASN A C 1
ATOM 888 O O . ASN A 1 109 ? 12.846 -4.175 21.232 1.00 42.16 109 ASN A O 1
ATOM 892 N N . LEU A 1 110 ? 11.301 -4.810 22.696 1.00 44.41 110 LEU A N 1
ATOM 893 C CA . LEU A 1 110 ? 12.243 -5.526 23.555 1.00 44.41 110 LEU A CA 1
ATOM 894 C C . LEU A 1 110 ? 11.746 -6.938 23.797 1.00 44.41 110 LEU A C 1
ATOM 896 O O . LEU A 1 110 ? 10.778 -7.097 24.523 1.00 44.41 110 LEU A O 1
ATOM 900 N N . ASN A 1 111 ? 12.416 -7.920 23.183 1.00 49.34 111 ASN A N 1
ATOM 901 C CA . ASN A 1 111 ? 12.624 -9.301 23.646 1.00 49.34 111 ASN A CA 1
ATOM 902 C C . ASN A 1 111 ? 11.674 -9.798 24.759 1.00 49.34 111 ASN A C 1
ATOM 904 O O . ASN A 1 111 ? 12.128 -10.192 25.832 1.00 49.34 111 ASN A O 1
ATOM 908 N N . LEU A 1 112 ? 10.360 -9.776 24.523 1.00 52.50 112 LEU A N 1
ATOM 909 C CA . LEU A 1 112 ? 9.388 -10.321 25.463 1.00 52.50 112 LEU A CA 1
ATOM 910 C C . LEU A 1 112 ? 9.453 -11.840 25.363 1.00 52.50 112 LEU A C 1
ATOM 912 O O . LEU A 1 112 ? 9.386 -12.398 24.264 1.00 52.50 112 LEU A O 1
ATOM 916 N N . SER A 1 113 ? 9.581 -12.515 26.503 1.00 53.81 113 SER A N 1
ATOM 917 C CA . SER A 1 113 ? 9.499 -13.971 26.515 1.00 53.81 113 SER A CA 1
ATOM 918 C C . SER A 1 113 ? 8.066 -14.407 26.179 1.00 53.81 113 SER A C 1
ATOM 920 O O . SER A 1 113 ? 7.102 -13.696 26.474 1.00 53.81 113 SER A O 1
ATOM 922 N N . GLU A 1 114 ? 7.882 -15.602 25.606 1.00 56.66 114 GLU A N 1
ATOM 923 C CA . GLU A 1 114 ? 6.531 -16.145 25.364 1.00 56.66 114 GLU A CA 1
ATOM 924 C C . GLU A 1 114 ? 5.679 -16.194 26.643 1.00 56.66 114 GLU A C 1
ATOM 926 O O . GLU A 1 114 ? 4.452 -16.100 26.591 1.00 56.66 114 GLU A O 1
ATOM 931 N N . LYS A 1 115 ? 6.336 -16.318 27.802 1.00 55.12 115 LYS A N 1
ATOM 932 C CA . LYS A 1 115 ? 5.700 -16.304 29.117 1.00 55.12 115 LYS A CA 1
ATOM 933 C C . LYS A 1 115 ? 5.099 -14.933 29.436 1.00 55.12 115 LYS A C 1
ATOM 935 O O . LYS A 1 115 ? 3.973 -14.878 29.922 1.00 55.12 115 LYS A O 1
ATOM 940 N N . ASP A 1 116 ? 5.791 -13.845 29.105 1.00 54.59 116 ASP A N 1
ATOM 941 C CA . ASP A 1 116 ? 5.315 -12.475 29.343 1.00 54.59 116 ASP A CA 1
ATOM 942 C C . ASP A 1 116 ? 4.154 -12.106 28.415 1.00 54.59 116 ASP A C 1
ATOM 944 O O . ASP A 1 116 ? 3.204 -11.450 28.843 1.00 54.59 116 ASP A O 1
ATOM 948 N N . ILE A 1 117 ? 4.186 -12.587 27.167 1.00 58.47 117 ILE A N 1
ATOM 949 C CA . ILE A 1 117 ? 3.095 -12.415 26.196 1.00 58.47 117 ILE A CA 1
ATOM 950 C C . ILE A 1 117 ? 1.825 -13.118 26.691 1.00 58.47 117 ILE A C 1
ATOM 952 O O . ILE A 1 117 ? 0.749 -12.520 26.687 1.00 58.47 117 ILE A O 1
ATOM 956 N N . ARG A 1 118 ? 1.944 -14.373 27.151 1.00 58.69 118 ARG A N 1
ATOM 957 C CA . ARG A 1 118 ? 0.803 -15.157 27.657 1.00 58.69 118 ARG A CA 1
ATOM 958 C C . ARG A 1 118 ? 0.244 -14.589 28.958 1.00 58.69 118 ARG A C 1
ATOM 960 O O . ARG A 1 118 ? -0.970 -14.479 29.088 1.00 58.69 118 ARG A O 1
ATOM 967 N N . ASN A 1 119 ? 1.112 -14.208 29.894 1.00 57.91 119 ASN A N 1
ATOM 968 C CA . ASN A 1 119 ? 0.696 -13.675 31.192 1.00 57.91 119 ASN A CA 1
ATOM 969 C C . ASN A 1 119 ? -0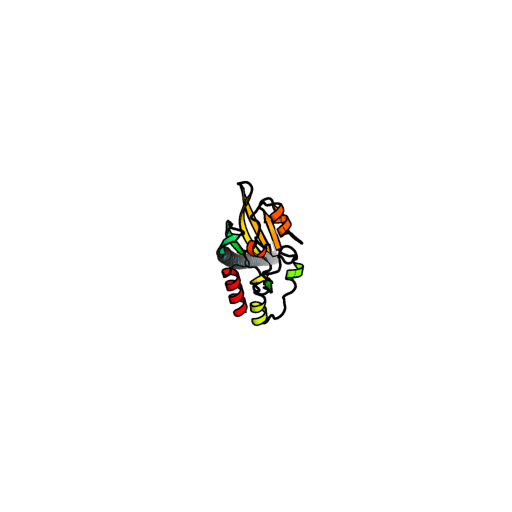.057 -12.344 31.063 1.00 57.91 119 ASN A C 1
ATOM 971 O O . ASN A 1 119 ? -1.003 -12.112 31.808 1.00 57.91 119 ASN A O 1
ATOM 975 N N . ASN A 1 120 ? 0.335 -11.501 30.103 1.00 55.03 120 ASN A N 1
ATOM 976 C CA . ASN A 1 120 ? -0.284 -10.195 29.872 1.00 55.03 120 ASN A CA 1
ATOM 977 C C . ASN A 1 120 ? -1.345 -10.203 28.758 1.00 55.03 120 ASN A C 1
ATOM 979 O O . ASN A 1 120 ? -1.841 -9.138 28.397 1.00 55.03 120 ASN A O 1
ATOM 983 N N . LYS A 1 121 ? -1.670 -11.380 28.196 1.00 62.22 121 LYS A N 1
ATOM 984 C CA . LYS A 1 121 ? -2.601 -11.555 27.067 1.00 62.22 121 LYS A CA 1
ATOM 985 C C . LYS A 1 121 ? -2.365 -10.549 25.932 1.00 62.22 121 LYS A C 1
ATOM 987 O O . LYS A 1 121 ? -3.289 -9.932 25.413 1.00 62.22 121 LYS A O 1
ATOM 992 N N . LEU A 1 122 ? -1.103 -10.354 25.557 1.00 63.50 122 LEU A N 1
ATOM 993 C CA . LEU A 1 122 ? -0.765 -9.363 24.540 1.00 63.50 122 LEU A CA 1
ATOM 994 C C . LEU A 1 122 ? -1.142 -9.884 23.147 1.00 63.50 122 LEU A C 1
ATOM 996 O O . LEU A 1 122 ? -0.699 -10.964 22.748 1.00 63.50 122 LEU A O 1
ATOM 1000 N N . SER A 1 123 ? -1.897 -9.102 22.374 1.00 68.31 123 SER A N 1
ATOM 1001 C CA . SER A 1 123 ? -2.020 -9.325 20.926 1.00 68.31 123 SER A CA 1
ATOM 1002 C C . SER A 1 123 ? -0.857 -8.647 20.199 1.00 68.31 123 SER A C 1
ATOM 1004 O O . SER A 1 123 ? -0.221 -7.749 20.743 1.00 68.31 123 SER A O 1
ATOM 1006 N N . HIS A 1 124 ? -0.508 -9.089 18.990 1.00 74.56 124 HIS A N 1
ATOM 1007 C CA . HIS A 1 124 ? 0.615 -8.511 18.249 1.00 74.56 124 HIS A CA 1
ATOM 1008 C C . HIS A 1 124 ? 0.255 -8.178 16.802 1.00 74.56 124 HIS A C 1
ATOM 1010 O O . HIS A 1 124 ? -0.613 -8.814 16.196 1.00 74.56 124 HIS A O 1
ATOM 1016 N N . PHE A 1 125 ? 0.987 -7.243 16.211 1.00 80.25 125 PHE A N 1
ATOM 1017 C CA . PHE A 1 125 ? 0.908 -6.915 14.790 1.00 80.25 125 PHE A CA 1
ATOM 1018 C C . PHE A 1 125 ? 2.273 -6.470 14.265 1.00 80.25 125 PHE A C 1
ATOM 1020 O O . PHE A 1 125 ? 3.184 -6.183 15.039 1.00 80.25 125 PHE A O 1
ATOM 1027 N N . TYR A 1 126 ? 2.417 -6.393 12.946 1.00 83.25 126 TYR A N 1
ATOM 1028 C CA . TYR A 1 126 ? 3.613 -5.835 12.323 1.00 83.25 126 TYR A CA 1
ATOM 1029 C C . TYR A 1 126 ? 3.357 -4.404 11.858 1.00 83.25 126 TYR A C 1
ATOM 1031 O O . TYR A 1 126 ? 2.411 -4.134 11.114 1.00 83.25 126 TYR A O 1
ATOM 1039 N N . TYR A 1 127 ? 4.219 -3.481 12.277 1.00 83.56 127 TYR A N 1
ATOM 1040 C CA . TYR A 1 127 ? 4.271 -2.137 11.725 1.00 83.56 127 TYR A CA 1
ATOM 1041 C C . TYR A 1 127 ? 5.026 -2.181 10.395 1.00 83.56 127 TYR A C 1
ATOM 1043 O O . TYR A 1 127 ? 6.228 -2.449 10.351 1.00 83.56 127 TYR A O 1
ATOM 1051 N N . LEU A 1 128 ? 4.294 -1.941 9.309 1.00 87.25 128 LEU A N 1
ATOM 1052 C CA . LEU A 1 128 ? 4.755 -2.136 7.939 1.00 87.25 128 LEU A CA 1
ATOM 1053 C C . LEU A 1 128 ? 4.832 -0.788 7.224 1.00 87.25 128 LEU A C 1
ATOM 1055 O O . LEU A 1 128 ? 3.819 -0.247 6.782 1.00 87.25 128 LEU A O 1
ATOM 1059 N N . ASN A 1 129 ? 6.030 -0.218 7.098 1.00 86.06 129 ASN A N 1
ATOM 1060 C CA . ASN A 1 129 ? 6.188 1.047 6.384 1.00 86.06 129 ASN A CA 1
ATOM 1061 C C . ASN A 1 129 ? 5.750 0.903 4.914 1.00 86.06 129 ASN A C 1
ATOM 1063 O O . ASN A 1 129 ? 6.020 -0.114 4.283 1.00 86.06 129 ASN A O 1
ATOM 1067 N N . ASN A 1 130 ? 5.087 1.913 4.350 1.00 88.94 130 ASN A N 1
ATOM 1068 C CA . ASN A 1 130 ? 4.451 1.890 3.026 1.00 88.94 130 ASN A CA 1
ATOM 1069 C C . ASN A 1 130 ? 3.290 0.889 2.866 1.00 88.94 130 ASN A C 1
ATOM 1071 O O . ASN A 1 130 ? 2.877 0.605 1.735 1.00 88.94 130 ASN A O 1
ATOM 1075 N N . PHE A 1 131 ? 2.741 0.368 3.966 1.00 91.06 131 PHE A N 1
ATOM 1076 C CA . PHE A 1 131 ? 1.501 -0.402 3.925 1.00 91.06 131 PHE A CA 1
ATOM 1077 C C . PHE A 1 131 ? 0.353 0.444 3.367 1.00 91.06 131 PHE A C 1
ATOM 1079 O O . PHE A 1 131 ? 0.231 1.631 3.680 1.00 91.06 131 PHE A O 1
ATOM 1086 N N . LEU A 1 132 ? -0.495 -0.173 2.546 1.00 92.19 132 LEU A N 1
ATOM 1087 C CA . LEU A 1 132 ? -1.636 0.463 1.899 1.00 92.19 132 LEU A CA 1
ATOM 1088 C C . LEU A 1 132 ? -2.831 -0.486 1.906 1.00 92.19 132 LEU A C 1
ATOM 1090 O O . LEU A 1 132 ? -2.811 -1.527 1.243 1.00 92.19 132 LEU A O 1
ATOM 1094 N N . SER A 1 133 ? -3.912 -0.068 2.557 1.00 92.31 133 SER A N 1
ATOM 1095 C CA . SER A 1 133 ? -5.210 -0.725 2.448 1.00 92.31 133 SER A CA 1
ATOM 1096 C C . SER A 1 133 ? -6.312 0.258 2.061 1.00 92.31 133 SER A C 1
ATOM 1098 O O . SER A 1 133 ? -6.202 1.472 2.234 1.00 92.31 133 SER A O 1
ATOM 1100 N N . LYS A 1 134 ? -7.374 -0.265 1.456 1.00 91.50 134 LYS A N 1
ATOM 1101 C CA . LYS A 1 134 ? -8.557 0.470 1.023 1.00 91.50 134 LYS A CA 1
ATOM 1102 C C . LYS A 1 134 ? -9.809 -0.230 1.519 1.00 91.50 134 LYS A C 1
ATOM 1104 O O . LYS A 1 134 ? -9.862 -1.458 1.584 1.00 91.50 134 LYS A O 1
ATOM 1109 N N . ARG A 1 135 ? -10.837 0.551 1.824 1.00 87.56 135 ARG A N 1
ATOM 1110 C CA . ARG A 1 135 ? -12.157 0.045 2.209 1.00 87.56 135 ARG A CA 1
ATOM 1111 C C . ARG A 1 135 ? -13.248 1.036 1.849 1.00 87.56 135 ARG A C 1
ATOM 1113 O O . ARG A 1 135 ? -12.982 2.218 1.661 1.00 87.56 135 ARG A O 1
ATOM 1120 N N . LYS A 1 136 ? -14.476 0.536 1.782 1.00 85.31 136 LYS A N 1
ATOM 1121 C CA . LYS A 1 136 ? -15.675 1.367 1.697 1.00 85.31 136 LYS A CA 1
ATOM 1122 C C . LYS A 1 136 ? -16.295 1.459 3.077 1.00 85.31 136 LYS A C 1
ATOM 1124 O O . LYS A 1 136 ? -16.546 0.420 3.683 1.00 85.31 136 LYS A O 1
ATOM 1129 N N . VAL A 1 137 ? -16.538 2.677 3.534 1.00 78.62 137 VAL A N 1
ATOM 1130 C CA . VAL A 1 137 ? -17.338 2.952 4.731 1.00 78.62 137 VAL A CA 1
ATOM 1131 C C . VAL A 1 137 ? -18.625 3.640 4.299 1.00 78.62 137 VAL A C 1
ATOM 1133 O O . VAL A 1 137 ? -18.636 4.360 3.298 1.00 78.62 137 VAL A O 1
ATOM 1136 N N . THR A 1 138 ? -19.715 3.370 5.005 1.00 72.00 138 THR A N 1
ATOM 1137 C CA . THR A 1 138 ? -20.988 4.061 4.787 1.00 72.00 138 THR A CA 1
ATOM 1138 C C . THR A 1 138 ? -21.077 5.204 5.793 1.00 72.00 138 THR A C 1
ATOM 1140 O O . THR A 1 138 ? -20.808 4.976 6.966 1.00 72.00 138 THR A O 1
ATOM 1143 N N . PHE A 1 139 ? -21.412 6.403 5.327 1.00 68.00 139 PHE A N 1
ATOM 1144 C CA . PHE A 1 139 ? -21.561 7.628 6.112 1.00 68.00 139 PHE A CA 1
ATOM 1145 C C . PHE A 1 139 ? -22.715 8.440 5.513 1.00 68.00 139 PHE A C 1
ATOM 1147 O O . PHE A 1 139 ? -22.674 8.714 4.312 1.00 68.00 139 PHE A O 1
ATOM 1154 N N . ASP A 1 140 ? -23.738 8.781 6.302 1.00 63.50 140 ASP A N 1
ATOM 1155 C CA . ASP A 1 140 ? -24.941 9.507 5.851 1.00 63.50 140 ASP A CA 1
ATOM 1156 C C . ASP A 1 140 ? -25.521 8.968 4.527 1.00 63.50 140 ASP A C 1
ATOM 1158 O O . ASP A 1 140 ? -25.653 9.693 3.536 1.00 63.50 140 ASP A O 1
ATOM 1162 N N . ASP A 1 141 ? -25.757 7.651 4.461 1.00 71.19 141 ASP A N 1
ATOM 1163 C CA . ASP A 1 141 ? -26.217 6.912 3.269 1.00 71.19 141 ASP A CA 1
ATOM 1164 C C . ASP A 1 141 ? -25.302 6.985 2.027 1.00 71.19 141 ASP A C 1
ATOM 1166 O O . ASP A 1 141 ? -25.594 6.404 0.975 1.00 71.19 141 ASP A O 1
ATOM 1170 N N . LYS A 1 142 ? -24.133 7.625 2.133 1.00 76.69 142 LYS A N 1
ATOM 1171 C CA . LYS A 1 142 ? -23.101 7.671 1.093 1.00 76.69 142 LYS A CA 1
ATOM 1172 C C . LYS A 1 142 ? -22.006 6.657 1.380 1.00 76.69 142 LYS A C 1
ATOM 1174 O O . LYS A 1 142 ? -21.586 6.441 2.511 1.00 76.69 142 LYS A O 1
ATOM 1179 N N . LYS A 1 143 ? -21.491 6.034 0.321 1.00 81.06 143 LYS A N 1
ATOM 1180 C CA . LYS A 1 143 ? -20.323 5.150 0.406 1.00 81.06 143 LYS A CA 1
ATOM 1181 C C . LYS A 1 143 ? -19.071 5.960 0.113 1.00 81.06 143 LYS A C 1
ATOM 1183 O O . LYS A 1 143 ? -18.907 6.427 -1.010 1.00 81.06 143 LYS A O 1
ATOM 1188 N N . LEU A 1 144 ? -18.191 6.082 1.097 1.00 84.06 144 LEU A N 1
ATOM 1189 C CA . LEU A 1 144 ? -16.897 6.743 0.968 1.00 84.06 144 LEU A CA 1
ATOM 1190 C C . LEU A 1 144 ? -15.803 5.692 0.787 1.00 84.06 144 LEU A C 1
ATOM 1192 O O . LEU A 1 144 ? -15.745 4.723 1.552 1.00 84.06 144 LEU A O 1
ATOM 1196 N N . ASN A 1 145 ? -14.911 5.869 -0.195 1.00 87.94 145 ASN A N 1
ATOM 1197 C CA . ASN A 1 145 ? -13.684 5.075 -0.221 1.00 87.94 145 ASN A CA 1
ATOM 1198 C C . ASN A 1 145 ? -12.633 5.699 0.705 1.00 87.94 145 ASN A C 1
ATOM 1200 O O . ASN A 1 145 ? -12.189 6.834 0.537 1.00 87.94 145 ASN A O 1
ATOM 1204 N N . ILE A 1 146 ? -12.201 4.906 1.674 1.00 89.88 146 ILE A N 1
ATOM 1205 C CA . ILE A 1 146 ? -11.159 5.252 2.626 1.00 89.88 146 ILE A CA 1
ATOM 1206 C C . ILE A 1 146 ? -9.899 4.498 2.247 1.00 89.88 146 ILE A C 1
ATOM 1208 O O . ILE A 1 146 ? -9.921 3.295 1.983 1.00 89.88 146 ILE A O 1
ATOM 1212 N N . THR A 1 147 ? -8.787 5.217 2.227 1.00 92.62 147 THR A N 1
ATOM 1213 C CA . THR A 1 147 ? -7.456 4.659 2.028 1.00 92.62 147 THR A CA 1
ATOM 1214 C C . THR A 1 147 ? -6.655 4.843 3.311 1.00 92.62 147 THR A C 1
ATOM 1216 O O . THR A 1 147 ? -6.518 5.960 3.798 1.00 92.62 147 THR A O 1
ATOM 1219 N N . CYS A 1 148 ? -6.130 3.748 3.846 1.00 92.12 148 CYS A N 1
ATOM 1220 C CA . CYS A 1 148 ? -5.303 3.695 5.046 1.00 92.12 148 CYS A CA 1
ATOM 1221 C C . CYS A 1 148 ? -3.853 3.444 4.627 1.00 92.12 148 CYS A C 1
ATOM 1223 O O . CYS A 1 148 ? -3.586 2.532 3.838 1.00 92.12 148 CYS A O 1
ATOM 1225 N N . LYS A 1 149 ? -2.922 4.258 5.120 1.00 93.50 149 LYS A N 1
ATOM 1226 C CA . LYS A 1 149 ? -1.502 4.202 4.766 1.00 93.50 149 LYS A CA 1
ATOM 1227 C C . LYS A 1 149 ? -0.636 4.250 6.003 1.00 93.50 149 LYS A C 1
ATOM 1229 O O . LYS A 1 149 ? -0.887 5.058 6.887 1.00 93.50 149 LYS A O 1
ATOM 1234 N N . ILE A 1 150 ? 0.422 3.456 6.029 1.00 90.25 150 ILE A N 1
ATOM 1235 C CA . ILE A 1 150 ? 1.496 3.625 7.007 1.00 90.25 150 ILE A CA 1
ATOM 1236 C C . ILE A 1 150 ? 2.669 4.272 6.287 1.00 90.25 150 ILE A C 1
ATOM 1238 O O . ILE A 1 150 ? 3.148 3.754 5.280 1.00 90.25 150 ILE A O 1
ATOM 1242 N N . THR A 1 151 ? 3.112 5.417 6.788 1.00 88.50 151 THR A N 1
ATOM 1243 C CA . THR A 1 151 ? 4.259 6.158 6.257 1.00 88.50 151 THR A CA 1
ATOM 1244 C C . THR A 1 151 ? 5.383 6.196 7.288 1.00 88.50 151 THR A C 1
ATOM 1246 O O . THR A 1 151 ? 5.187 5.831 8.451 1.00 88.50 151 THR A O 1
ATOM 1249 N N . LEU A 1 152 ? 6.548 6.709 6.884 1.00 83.38 152 LEU A N 1
ATOM 1250 C CA . LEU A 1 152 ? 7.661 6.981 7.799 1.00 83.38 152 LEU A CA 1
ATOM 1251 C C . LEU A 1 152 ? 7.259 7.923 8.942 1.00 83.38 152 LEU A C 1
ATOM 1253 O O . LEU A 1 152 ? 7.759 7.792 10.053 1.00 83.38 152 LEU A O 1
ATOM 1257 N N . SER A 1 153 ? 6.337 8.851 8.679 1.00 82.38 153 SER A N 1
ATOM 1258 C CA . SER A 1 153 ? 5.844 9.822 9.660 1.00 82.38 153 SER A CA 1
ATOM 1259 C C . SER A 1 153 ? 4.689 9.297 10.518 1.00 82.38 153 SER A C 1
ATOM 1261 O O . SER A 1 153 ? 4.209 10.024 11.383 1.00 82.38 153 SER A O 1
ATOM 1263 N N . GLY A 1 154 ? 4.225 8.066 10.283 1.00 84.75 154 GLY A N 1
ATOM 1264 C CA . GLY A 1 154 ? 3.107 7.469 11.010 1.00 84.75 154 GLY A CA 1
ATOM 1265 C C . GLY A 1 154 ? 1.943 7.014 10.120 1.00 84.75 154 GLY A C 1
ATOM 1266 O O . GLY A 1 154 ? 2.016 7.090 8.885 1.00 84.75 154 GLY A O 1
ATOM 1267 N N . PRO A 1 155 ? 0.861 6.521 10.745 1.00 89.19 155 PRO A N 1
ATOM 1268 C CA . PRO A 1 155 ? -0.378 6.162 10.068 1.00 89.19 155 PRO A CA 1
ATOM 1269 C C . PRO A 1 155 ? -1.119 7.397 9.537 1.00 89.19 155 PRO A C 1
ATOM 1271 O O . PRO A 1 155 ? -1.124 8.468 10.144 1.00 89.19 155 PRO A O 1
ATOM 1274 N N . VAL A 1 156 ? -1.753 7.226 8.381 1.00 91.69 156 VAL A N 1
ATOM 1275 C CA . VAL A 1 156 ? -2.499 8.258 7.661 1.00 91.69 156 VAL A CA 1
ATOM 1276 C C . VAL A 1 156 ? -3.775 7.647 7.092 1.00 91.69 156 VAL A C 1
ATOM 1278 O O . VAL A 1 156 ? -3.742 6.585 6.467 1.00 91.69 156 VAL A O 1
ATOM 1281 N N . ILE A 1 157 ? -4.897 8.340 7.261 1.00 92.00 157 ILE A N 1
ATOM 1282 C CA . ILE A 1 157 ? -6.164 8.013 6.605 1.00 92.00 157 ILE A CA 1
ATOM 1283 C C . ILE A 1 157 ? -6.464 9.097 5.574 1.00 92.00 157 ILE A C 1
ATOM 1285 O O . ILE A 1 157 ? -6.352 10.281 5.869 1.00 92.00 157 ILE A O 1
ATOM 1289 N N . THR A 1 158 ? -6.862 8.709 4.366 1.00 92.50 158 THR A N 1
ATOM 1290 C CA . THR A 1 158 ? -7.306 9.637 3.316 1.00 92.50 158 THR A CA 1
ATOM 1291 C C . THR A 1 158 ? -8.658 9.211 2.762 1.00 92.50 158 THR A C 1
ATOM 1293 O O . THR A 1 158 ? -8.848 8.030 2.458 1.00 92.50 158 THR A O 1
ATOM 1296 N N . CYS A 1 159 ? -9.562 10.167 2.578 1.00 88.94 159 CYS A N 1
ATOM 1297 C CA . CYS A 1 159 ? -10.861 9.975 1.933 1.00 88.94 159 CYS A CA 1
ATOM 1298 C C . CYS A 1 159 ? -10.834 10.500 0.483 1.00 88.94 159 CYS A C 1
ATOM 1300 O O . CYS A 1 159 ? -9.967 11.291 0.104 1.00 88.94 159 CYS A O 1
ATOM 1302 N N . GLU A 1 160 ? -11.775 10.062 -0.356 1.00 82.81 160 GLU A N 1
ATOM 1303 C CA . GLU A 1 160 ? -11.875 10.467 -1.771 1.00 82.81 160 GLU A CA 1
ATOM 1304 C C . GLU A 1 160 ? -12.016 11.972 -1.988 1.00 82.81 160 GLU A C 1
ATOM 1306 O O . GLU A 1 160 ? -11.562 12.494 -3.004 1.00 82.81 160 GLU A O 1
ATOM 1311 N N . ASN A 1 161 ? -12.579 12.689 -1.017 1.00 81.31 161 ASN A N 1
ATOM 1312 C CA . ASN A 1 161 ? -12.673 14.150 -1.030 1.00 81.31 161 ASN A CA 1
ATOM 1313 C C . ASN A 1 161 ? -11.326 14.855 -0.762 1.00 81.31 161 ASN A C 1
ATOM 1315 O O . ASN A 1 161 ? -11.307 16.061 -0.531 1.00 81.31 161 ASN A O 1
ATOM 1319 N N . LYS A 1 162 ? -10.207 14.116 -0.786 1.00 82.19 162 LYS A N 1
ATOM 1320 C CA . LYS A 1 162 ? -8.844 14.573 -0.472 1.00 82.19 162 LYS A CA 1
ATOM 1321 C C . LYS A 1 162 ? -8.641 15.007 0.983 1.00 82.19 162 LYS A C 1
ATOM 1323 O O . LYS A 1 162 ? -7.582 15.545 1.297 1.00 82.19 162 LYS A O 1
ATOM 1328 N N . LYS A 1 163 ? -9.606 14.760 1.876 1.00 88.56 163 LYS A N 1
ATOM 1329 C CA . LYS A 1 163 ? -9.405 14.968 3.311 1.00 88.56 163 LYS A CA 1
ATOM 1330 C C . LYS A 1 163 ? -8.440 13.915 3.851 1.00 88.56 163 LYS A C 1
ATOM 1332 O O . LYS A 1 163 ? -8.518 12.743 3.474 1.00 88.56 163 LYS A O 1
ATOM 1337 N N . GLU A 1 164 ? -7.527 14.351 4.709 1.00 92.56 164 GLU A N 1
ATOM 1338 C CA . GLU A 1 164 ? -6.455 13.535 5.272 1.00 92.56 164 GLU A CA 1
ATOM 1339 C C . GLU A 1 164 ? -6.403 13.706 6.792 1.00 92.56 164 GLU A C 1
ATOM 1341 O O . GLU A 1 164 ? -6.412 14.830 7.293 1.00 92.56 164 GLU A O 1
ATOM 1346 N N . TRP A 1 165 ? -6.296 12.589 7.510 1.00 90.62 165 TRP A N 1
ATOM 1347 C CA . TRP A 1 165 ? -6.083 12.535 8.953 1.00 90.62 165 TRP A CA 1
ATOM 1348 C C . TRP A 1 165 ? -4.726 11.900 9.231 1.00 90.62 165 TRP A C 1
ATOM 1350 O O . TRP A 1 165 ? -4.457 10.778 8.798 1.00 90.62 165 TRP A O 1
ATOM 1360 N N . LYS A 1 166 ? -3.869 12.626 9.951 1.00 89.94 166 LYS A N 1
ATOM 1361 C CA . LYS A 1 166 ? -2.505 12.215 10.307 1.00 89.94 166 LYS A CA 1
ATOM 1362 C C . LYS A 1 166 ? -2.060 12.839 11.628 1.00 89.94 166 LYS A C 1
ATOM 1364 O O . LYS A 1 166 ? -2.683 13.784 12.112 1.00 89.94 166 LYS A O 1
ATOM 1369 N N . GLY A 1 167 ? -0.939 12.347 12.149 1.00 81.62 167 GLY A N 1
ATOM 1370 C CA . GLY A 1 167 ? -0.315 12.845 13.372 1.00 81.62 167 GLY A CA 1
ATOM 1371 C C . GLY A 1 167 ? -0.954 12.279 14.638 1.00 81.62 167 GLY A C 1
ATOM 1372 O O . GLY A 1 167 ? -1.571 11.214 14.624 1.00 81.62 167 GLY A O 1
ATOM 1373 N N . GLU A 1 168 ? -0.787 12.994 15.743 1.00 76.00 168 GLU A N 1
ATOM 1374 C CA . GLU A 1 168 ? -1.350 12.601 17.033 1.00 76.00 168 GLU A CA 1
ATOM 1375 C C . GLU A 1 168 ? -2.884 12.676 17.015 1.00 76.00 168 GLU A C 1
ATOM 1377 O O . GLU A 1 168 ? -3.489 13.602 16.447 1.00 76.00 168 GLU A O 1
ATOM 1382 N N . ASN A 1 169 ? -3.501 11.650 17.606 1.00 79.94 169 ASN A N 1
ATOM 1383 C CA . ASN A 1 169 ? -4.949 11.438 17.679 1.00 79.94 169 ASN A CA 1
ATOM 1384 C C . ASN A 1 169 ? -5.637 11.459 16.301 1.00 79.94 169 ASN A C 1
ATOM 1386 O O . ASN A 1 169 ? -6.803 11.834 16.180 1.00 79.94 169 ASN A O 1
ATOM 1390 N N . PHE A 1 170 ? -4.920 11.087 15.228 1.00 85.94 170 PHE A N 1
ATOM 1391 C CA . PHE A 1 170 ? -5.476 11.071 13.867 1.00 85.94 170 PHE A CA 1
ATOM 1392 C C . PHE A 1 170 ? -6.747 10.225 13.774 1.00 85.94 170 PHE A C 1
ATOM 1394 O O . PHE A 1 170 ? -7.665 10.576 13.038 1.00 85.94 170 PHE A O 1
ATOM 1401 N N . PHE A 1 171 ? -6.779 9.115 14.513 1.00 85.56 171 PHE A N 1
ATOM 1402 C CA . PHE A 1 171 ? -7.878 8.174 14.469 1.00 85.56 171 PHE A CA 1
ATOM 1403 C C . PHE A 1 171 ? -9.098 8.700 15.220 1.00 85.56 171 PHE A C 1
ATOM 1405 O O . PHE A 1 171 ? -10.188 8.635 14.673 1.00 85.56 171 PHE A O 1
ATOM 1412 N N . GLU A 1 172 ? -8.915 9.329 16.384 1.00 81.62 172 GLU A N 1
ATOM 1413 C CA . GLU A 1 172 ? -10.018 9.988 17.096 1.00 81.62 172 GLU A CA 1
ATOM 1414 C C . GLU A 1 172 ? -10.630 11.123 16.272 1.00 81.62 172 GLU A C 1
ATOM 1416 O O . GLU A 1 172 ? -11.847 11.247 16.185 1.00 81.62 172 GLU A O 1
ATOM 1421 N N . LYS A 1 173 ? -9.789 11.938 15.617 1.00 84.62 173 LYS A N 1
ATOM 1422 C CA . LYS A 1 173 ? -10.248 12.994 14.696 1.00 84.62 173 LYS A CA 1
ATOM 1423 C C . LYS A 1 173 ? -11.008 12.423 13.503 1.00 84.62 173 LYS A C 1
ATOM 1425 O O . LYS A 1 173 ? -11.889 13.077 12.964 1.00 84.62 173 LYS A O 1
ATOM 1430 N N . PHE A 1 174 ? -10.627 11.233 13.054 1.00 85.75 174 PHE A N 1
ATOM 1431 C CA . PHE A 1 174 ? -11.315 10.541 11.977 1.00 85.75 174 PHE A CA 1
ATOM 1432 C C . PHE A 1 174 ? -12.674 10.001 12.443 1.00 85.75 174 PHE A C 1
ATOM 1434 O O . PHE A 1 174 ? -13.669 10.238 11.766 1.00 85.75 174 PHE A O 1
ATOM 1441 N N . THR A 1 175 ? -12.741 9.333 13.597 1.00 81.56 175 THR A N 1
ATOM 1442 C CA . THR A 1 175 ? -13.981 8.750 14.139 1.00 81.56 175 THR A CA 1
ATOM 1443 C C . THR A 1 175 ? -14.953 9.787 14.697 1.00 81.56 175 THR A C 1
ATOM 1445 O O . THR A 1 175 ? -16.143 9.522 14.756 1.00 81.56 175 THR A O 1
ATOM 1448 N N . SER A 1 176 ? -14.487 10.967 15.116 1.00 81.19 176 SER A N 1
ATOM 1449 C CA . SER A 1 176 ? -15.382 12.044 15.565 1.00 81.19 176 SER A CA 1
ATOM 1450 C C . SER A 1 176 ? -16.064 12.774 14.408 1.00 81.19 176 SER A C 1
ATOM 1452 O O . SER A 1 176 ? -17.133 13.351 14.579 1.00 81.19 176 SER A O 1
ATOM 1454 N N . GLU A 1 177 ? -15.442 12.772 13.230 1.00 80.00 177 GLU A N 1
ATOM 1455 C CA . GLU A 1 177 ? -15.972 13.427 12.034 1.00 80.00 177 GLU A CA 1
ATOM 1456 C C . GLU A 1 177 ? -16.726 12.474 11.110 1.00 80.00 177 GLU A C 1
ATOM 1458 O O . GLU A 1 177 ? -17.588 12.908 10.346 1.00 80.00 177 GLU A O 1
ATOM 1463 N N . ILE A 1 178 ? -16.362 11.193 11.127 1.00 76.62 178 ILE A N 1
ATOM 1464 C CA . ILE A 1 178 ? -17.069 10.138 10.418 1.00 76.62 178 ILE A CA 1
ATOM 1465 C C . ILE A 1 178 ? -17.775 9.314 11.477 1.00 76.62 178 ILE A C 1
ATOM 1467 O O . ILE A 1 178 ? -17.109 8.599 12.217 1.00 76.62 178 ILE A O 1
ATOM 1471 N N . ASP A 1 179 ? -19.103 9.410 11.501 1.00 64.75 179 ASP A N 1
ATOM 1472 C CA . ASP A 1 179 ? -20.007 8.692 12.403 1.00 64.75 179 ASP A CA 1
ATOM 1473 C C . ASP A 1 179 ? -19.976 7.184 12.088 1.00 64.75 179 ASP A C 1
ATOM 1475 O O . ASP A 1 179 ? -20.838 6.607 11.422 1.00 64.75 179 ASP A O 1
ATOM 1479 N N . PHE A 1 180 ? -18.849 6.567 12.430 1.00 66.19 180 PHE A N 1
ATOM 1480 C CA . PHE A 1 180 ? -18.522 5.181 12.176 1.00 66.19 180 PHE A CA 1
ATOM 1481 C C . PHE A 1 180 ? -18.326 4.495 13.518 1.00 66.19 180 PHE A C 1
ATOM 1483 O O . PHE A 1 180 ? -17.477 4.897 14.305 1.00 66.19 180 PHE A O 1
ATOM 1490 N N . VAL A 1 181 ? -19.125 3.448 13.704 1.00 55.72 181 VAL A N 1
ATOM 1491 C CA . VAL A 1 181 ? -19.104 2.427 14.752 1.00 55.72 181 VAL A CA 1
ATOM 1492 C C . VAL A 1 181 ? -18.003 2.598 15.795 1.00 55.72 181 VAL A C 1
ATOM 1494 O O . VAL A 1 181 ? -16.824 2.298 15.565 1.00 55.72 181 VAL A O 1
ATOM 1497 N N . GLU A 1 182 ? -18.468 3.049 16.953 1.00 54.62 182 GLU A N 1
ATOM 1498 C CA . GLU A 1 182 ? -17.790 3.024 18.237 1.00 54.62 182 GLU A CA 1
ATOM 1499 C C . GLU A 1 182 ? -17.038 1.682 18.408 1.00 54.62 182 GLU A C 1
ATOM 1501 O O . GLU A 1 182 ? -17.518 0.631 17.991 1.00 54.62 182 GLU A O 1
ATOM 1506 N N . GLU A 1 183 ? -15.845 1.716 19.012 1.00 56.91 183 GLU A N 1
ATOM 1507 C CA . GLU A 1 183 ? -15.067 0.553 19.501 1.00 56.91 183 GLU A CA 1
ATOM 1508 C C . GLU A 1 183 ? -13.990 -0.078 18.594 1.00 56.91 183 GLU A C 1
ATOM 1510 O O . GLU A 1 183 ? -13.243 -0.935 19.071 1.00 56.91 183 GLU A O 1
ATOM 1515 N N . SER A 1 184 ? -13.804 0.328 17.332 1.00 66.81 184 SER A N 1
ATOM 1516 C CA . SER A 1 184 ? -12.651 -0.195 16.565 1.00 66.81 184 SER A CA 1
ATOM 1517 C C . SER A 1 184 ? -11.366 0.586 16.844 1.00 66.81 184 SER A C 1
ATOM 1519 O O . SER A 1 184 ? -11.385 1.808 16.864 1.00 66.81 184 SER A O 1
ATOM 1521 N N . ASN A 1 185 ? -10.231 -0.096 17.028 1.00 76.88 185 ASN A N 1
ATOM 1522 C CA . ASN A 1 185 ? -8.926 0.570 17.077 1.00 76.88 185 ASN A CA 1
ATOM 1523 C C . ASN A 1 185 ? -8.382 0.796 15.655 1.00 76.88 185 ASN A C 1
ATOM 1525 O O . ASN A 1 185 ? -8.745 0.091 14.709 1.00 76.88 185 ASN A O 1
ATOM 1529 N N . TRP A 1 186 ? -7.461 1.749 15.490 1.00 81.88 186 TRP A N 1
ATOM 1530 C CA . TRP A 1 186 ? -6.932 2.083 14.163 1.00 81.88 186 TRP A CA 1
ATOM 1531 C C . TRP A 1 186 ? -6.175 0.926 13.491 1.00 81.88 186 TRP A C 1
ATOM 1533 O O . TRP A 1 186 ? -6.118 0.857 12.268 1.00 81.88 186 TRP A O 1
ATOM 1543 N N . ILE A 1 187 ? -5.592 0.010 14.265 1.00 85.12 187 ILE A N 1
ATOM 1544 C CA . ILE A 1 187 ? -4.768 -1.106 13.773 1.00 85.12 187 ILE A CA 1
ATOM 1545 C C . ILE A 1 187 ? -5.667 -2.139 13.088 1.00 85.12 187 ILE A C 1
ATOM 1547 O O . ILE A 1 187 ? -5.394 -2.580 11.965 1.00 85.12 187 ILE A O 1
ATOM 1551 N N . ASP A 1 188 ? -6.786 -2.461 13.730 1.00 80.69 188 ASP A N 1
ATOM 1552 C CA . ASP A 1 188 ? -7.859 -3.286 13.190 1.00 80.69 188 ASP A CA 1
ATOM 1553 C C . ASP A 1 188 ? -8.548 -2.572 12.022 1.00 80.69 188 ASP A C 1
ATOM 1555 O O . ASP A 1 188 ? -8.717 -3.124 10.928 1.00 80.69 188 ASP A O 1
ATOM 1559 N N . PHE A 1 189 ? -8.790 -1.266 12.177 1.00 84.94 189 PHE A N 1
ATOM 1560 C CA . PHE A 1 189 ? -9.248 -0.414 11.088 1.00 84.94 189 PHE A CA 1
ATOM 1561 C C . PHE A 1 189 ? -8.241 -0.318 9.938 1.00 84.94 189 PHE A C 1
ATOM 1563 O O . PHE A 1 189 ? -8.622 0.062 8.847 1.00 84.94 189 PHE A O 1
ATOM 1570 N N . PHE A 1 190 ? -6.967 -0.672 10.080 1.00 88.19 190 PHE A N 1
ATOM 1571 C CA . PHE A 1 190 ? -6.038 -0.759 8.944 1.00 88.19 190 PHE A CA 1
ATOM 1572 C C . PHE A 1 190 ? -6.001 -2.175 8.363 1.00 88.19 190 PHE A C 1
ATOM 1574 O O . PHE A 1 190 ? -5.673 -2.350 7.183 1.00 88.19 190 PHE A O 1
ATOM 1581 N N . GLY A 1 191 ? -6.443 -3.160 9.148 1.00 85.75 191 GLY A N 1
ATOM 1582 C CA . GLY A 1 191 ? -6.428 -4.584 8.836 1.00 85.75 191 GLY A CA 1
ATOM 1583 C C . GLY A 1 191 ? -5.177 -5.312 9.322 1.00 85.75 191 GLY A C 1
ATOM 1584 O O . GLY A 1 191 ? -4.979 -6.476 8.993 1.00 85.75 191 GLY A O 1
ATOM 1585 N N . LEU A 1 192 ? -4.309 -4.654 10.089 1.00 85.50 192 LEU A N 1
ATOM 1586 C CA . LEU A 1 192 ? -2.999 -5.198 10.462 1.00 85.50 192 LEU A CA 1
ATOM 1587 C C . LEU A 1 192 ? -3.098 -6.357 11.462 1.00 85.50 192 LEU A C 1
ATOM 1589 O O . LEU A 1 192 ? -2.193 -7.182 11.521 1.00 85.50 192 LEU A O 1
ATOM 1593 N N . LEU A 1 193 ? -4.209 -6.461 12.199 1.00 81.56 193 LEU A N 1
ATOM 1594 C CA . LEU A 1 193 ? -4.495 -7.601 13.079 1.00 81.56 193 LEU A CA 1
ATOM 1595 C C . LEU A 1 193 ? -4.974 -8.847 12.326 1.00 81.56 193 LEU A C 1
ATOM 1597 O O . LEU A 1 193 ? -5.141 -9.904 12.932 1.00 81.56 193 LEU A O 1
ATOM 1601 N N . SER A 1 194 ? -5.179 -8.763 11.008 1.00 83.00 194 SER A N 1
ATOM 1602 C CA . SER A 1 194 ? -5.622 -9.909 10.220 1.00 83.00 194 SER A CA 1
ATOM 1603 C C . SER A 1 194 ? -4.629 -11.073 10.337 1.00 83.00 194 SER A C 1
ATOM 1605 O O . SER A 1 194 ? -3.459 -10.911 9.967 1.00 83.00 194 SER A O 1
ATOM 1607 N N . PRO A 1 195 ? -5.079 -12.277 10.748 1.00 80.75 195 PRO A N 1
ATOM 1608 C CA . PRO A 1 195 ? -4.218 -13.457 10.824 1.00 80.75 195 PRO A CA 1
ATOM 1609 C C . PRO A 1 195 ? -3.512 -13.749 9.499 1.00 80.75 195 PRO A C 1
ATOM 1611 O O . PRO A 1 195 ? -2.356 -14.155 9.485 1.00 80.75 195 PRO A O 1
ATOM 1614 N N . LYS A 1 196 ? -4.178 -13.461 8.373 1.00 81.69 196 LYS A N 1
ATOM 1615 C CA . LYS A 1 196 ? -3.619 -13.642 7.031 1.00 81.69 196 LYS A CA 1
ATOM 1616 C C . LYS A 1 196 ? -2.436 -12.710 6.763 1.00 81.69 196 LYS A C 1
ATOM 1618 O O . LYS A 1 196 ? -1.453 -13.144 6.172 1.00 81.69 196 LYS A O 1
ATOM 1623 N N . ILE A 1 197 ? -2.517 -11.450 7.198 1.00 83.00 197 ILE A N 1
ATOM 1624 C CA . ILE A 1 197 ? -1.411 -10.487 7.070 1.00 83.00 197 ILE A CA 1
ATOM 1625 C C . ILE A 1 197 ? -0.252 -10.918 7.964 1.00 83.00 197 ILE A C 1
ATOM 1627 O O . ILE A 1 197 ? 0.874 -11.022 7.486 1.00 83.00 197 ILE A O 1
ATOM 1631 N N . ASN A 1 198 ? -0.534 -11.234 9.229 1.00 82.44 198 ASN A N 1
ATOM 1632 C CA . ASN A 1 198 ? 0.488 -11.671 10.177 1.00 82.44 198 ASN A CA 1
ATOM 1633 C C . ASN A 1 198 ? 1.196 -12.956 9.716 1.00 82.44 198 ASN A C 1
ATOM 1635 O O . ASN A 1 198 ? 2.418 -13.043 9.814 1.00 82.44 198 ASN A O 1
ATOM 1639 N N . GLN A 1 199 ? 0.465 -13.920 9.149 1.00 82.31 199 GLN A N 1
ATOM 1640 C CA . GLN A 1 199 ? 1.044 -15.137 8.573 1.00 82.31 199 GLN A CA 1
ATOM 1641 C C . GLN A 1 199 ? 1.915 -14.838 7.344 1.00 82.31 199 GLN A C 1
ATOM 1643 O O . GLN A 1 199 ? 2.999 -15.388 7.200 1.00 82.31 199 GLN A O 1
ATOM 1648 N N . MET A 1 200 ? 1.470 -13.945 6.455 1.00 82.38 200 MET A N 1
ATOM 1649 C CA . MET A 1 200 ? 2.265 -13.560 5.285 1.00 82.38 200 MET A CA 1
ATOM 1650 C C . MET A 1 200 ? 3.568 -12.866 5.674 1.00 82.38 200 MET A C 1
ATOM 1652 O O . MET A 1 200 ? 4.595 -13.140 5.064 1.00 82.38 200 MET A O 1
ATOM 1656 N N . VAL A 1 201 ? 3.527 -11.984 6.674 1.00 82.94 201 VAL A N 1
ATOM 1657 C CA . VAL A 1 201 ? 4.711 -11.271 7.164 1.00 82.94 201 VAL A CA 1
ATOM 1658 C C . VAL A 1 201 ? 5.669 -12.217 7.883 1.00 82.94 201 VAL A C 1
ATOM 1660 O O . VAL A 1 201 ? 6.850 -12.216 7.559 1.00 82.94 201 VAL A O 1
ATOM 1663 N N . SER A 1 202 ? 5.168 -13.048 8.803 1.00 81.31 202 SER A N 1
ATOM 1664 C CA . SER A 1 202 ? 5.995 -14.019 9.542 1.00 81.31 202 SER A CA 1
ATOM 1665 C C . SER A 1 202 ? 6.695 -15.004 8.612 1.00 81.31 202 SER A C 1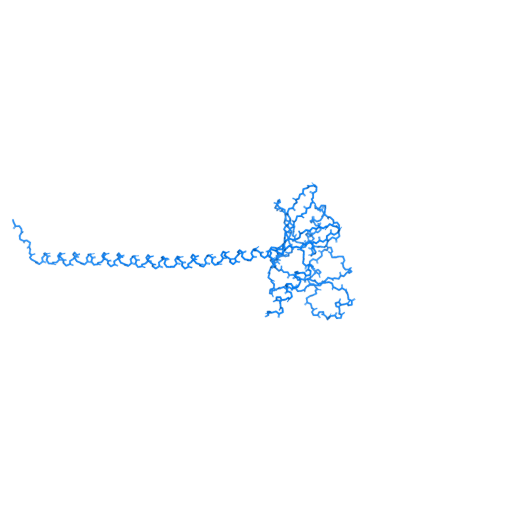
ATOM 1667 O O . SER A 1 202 ? 7.917 -15.073 8.644 1.00 81.31 202 SER A O 1
ATOM 1669 N N . ASN A 1 203 ? 5.961 -15.639 7.690 1.00 80.12 203 ASN A N 1
ATOM 1670 C CA . ASN A 1 203 ? 6.564 -16.518 6.688 1.00 80.12 203 ASN A CA 1
ATOM 1671 C C . ASN A 1 203 ? 7.701 -15.811 5.937 1.00 80.12 203 ASN A C 1
ATOM 1673 O O . ASN A 1 203 ? 8.740 -16.402 5.690 1.00 80.12 203 ASN A O 1
ATOM 1677 N N . HIS A 1 204 ? 7.520 -14.541 5.565 1.00 78.62 204 HIS A N 1
ATOM 1678 C CA . HIS A 1 204 ? 8.533 -13.816 4.803 1.00 78.62 204 HIS A CA 1
ATOM 1679 C C . HIS A 1 204 ? 9.789 -13.470 5.611 1.00 78.62 204 HIS A C 1
ATOM 1681 O O . HIS A 1 204 ? 10.855 -13.365 5.006 1.00 78.62 204 HIS A O 1
ATOM 1687 N N . LEU A 1 205 ? 9.642 -13.262 6.923 1.00 76.19 205 LEU A N 1
ATOM 1688 C CA . LEU A 1 205 ? 10.737 -12.993 7.858 1.00 76.19 205 LEU A CA 1
ATOM 1689 C C . LEU A 1 205 ? 11.509 -14.269 8.216 1.00 76.19 205 LEU A C 1
ATOM 1691 O O . LEU A 1 205 ? 12.720 -14.212 8.382 1.00 76.19 205 LEU A O 1
ATOM 1695 N N . ASP A 1 206 ? 10.837 -15.420 8.280 1.00 67.44 206 ASP A N 1
ATOM 1696 C CA . ASP A 1 206 ? 11.480 -16.710 8.573 1.00 67.44 206 ASP A CA 1
ATOM 1697 C C . ASP A 1 206 ? 12.379 -17.204 7.418 1.00 67.44 206 ASP A C 1
ATOM 1699 O O . ASP A 1 206 ? 13.270 -18.027 7.625 1.00 67.44 206 ASP A O 1
ATOM 1703 N N . PHE A 1 207 ? 12.159 -16.707 6.193 1.00 53.94 207 PHE A N 1
ATOM 1704 C CA . PHE A 1 207 ? 12.952 -17.043 4.999 1.00 53.94 207 PHE A CA 1
ATOM 1705 C C . PHE A 1 207 ? 14.037 -16.008 4.640 1.00 53.94 207 PHE A C 1
ATOM 1707 O O . PHE A 1 207 ? 14.711 -16.186 3.621 1.00 53.94 207 PHE A O 1
ATOM 1714 N N . SER A 1 208 ? 14.181 -14.922 5.405 1.00 51.12 208 SER A N 1
ATOM 1715 C CA . SER A 1 208 ? 15.147 -13.836 5.149 1.00 51.12 208 SER A CA 1
ATOM 1716 C C . SER A 1 208 ? 16.320 -13.855 6.112 1.00 51.12 208 SER A C 1
ATOM 1718 O O . SER A 1 208 ? 17.455 -13.670 5.623 1.00 51.12 208 SER A O 1
#

Organism: NCBI:txid646526

Secondary structure (DSSP, 8-state):
-----HHHHHHHHHHHHHHHHHHHHHHHHHHHHHHHHHHHHHHHHHHHHHHHHHHHHHHH--EEEEEEETTEEEEEEEEE---STTPEEEEE-TTS--SS-HHHHTS--S---HHHHHHTT-EEEEE-TT-EEEEEEEETTEEEEEEEEEETTEEEEEETTS-EEESTTHHHHHHHHTT--TT--HHHHHTTT-HHHHHHHHHHHHT-

Foldseek 3Di:
DDPDDPVNVVVVVVVVVVVVVVVVVVVVVVVVVVVVVVVVVVVVVVVVVVVVVVVVVLQVPFDKDWAAFLHDIWIKTWRDLADLQPWQKWKAAPPDPLQWDPPVRVPDSDDDDPVNCVVRVIQMFIQHAQTKMWTWDAAPNDTWIWIWGQHPQGIKIAIPVRDIFDDTSSVVVVCVVGVDRPDGDVCVVSVRSPPVSVVVSVVVNVVD